Protein AF-A0A0D2LTV7-F1 (afdb_monomer_lite)

InterPro domains:
  IPR019195 ABC transporter, ATPase, putative [PTHR38149] (2-247)
  IPR046833 ATPase of the ABC class, N-terminal [PF20446] (1-60)
  IPR046834 ATPase of the ABC class, C-terminal [PF09818] (65-180)
  IPR046834 ATPase of the ABC class, C-terminal [PF09818] (265-309)

Radius of gyration: 25.1 Å; chains: 1; bounding box: 62×50×74 Å

Secondary structure (DSSP, 8-state):
-PPP-SEE---TTEEE-TTS-EEE-------EETTEE-HHHHHIIIIIIHHHHHHHHH-GGGS-HHHHHHHHHHHHHHHHHHHHTTTTTEEEEEESSPP--TTPPPP---GGGEEEEEETTTEEEEEEEEESS-------TTSSHHHHHHHHHGGGSEE-TTSS-TT-EE---------SSS----------EEE---TT--EEEE--TTTB-PPGGG--STTEEESS--HHHHHHHHHHHHH-----S------TTSHHHHHHHTTS----S-EEE-GGGS-HHHH---HHHHHH-S---B--GGGT--

Sequence (310 aa):
MDAPSQHVLERSAVLLLPDGTLEARFTVGLPAQGRSIMGQWAAQILVQNLPGWVEQGLLYARQDQAAIWHHIQVVEDTEALRAALPAAGLVAGASDAPMPAASAVPFSAPDPLAVTLAAPHRGAVRGLGVRAGVTLIVGGGFHGKSTLLDAIQVGCYNKVPGDGRELVVSLEDCVKASGGCGRLQAVAAVGPALIRAEDGRRVEGVDIRPFIGDLPGGRDTAAFRSDDASGSTSQAANIQAGIGRRAGGAWGGGGAFGAALRERWEALEAGSRLLLLDEDTCATNLMVRDARMAALVAREPITPLTQRIG

Structure (mmCIF, N/CA/C/O backbone):
data_AF-A0A0D2LTV7-F1
#
_entry.id   AF-A0A0D2LTV7-F1
#
loop_
_atom_site.group_PDB
_atom_site.id
_atom_site.type_symbol
_atom_site.label_atom_id
_atom_site.label_alt_id
_atom_site.label_comp_id
_atom_site.label_asym_id
_atom_site.label_entity_id
_atom_site.label_seq_id
_atom_site.pdbx_PDB_ins_code
_atom_site.Cartn_x
_atom_site.Cartn_y
_atom_site.Cartn_z
_atom_site.occupancy
_atom_site.B_iso_or_equiv
_atom_site.auth_seq_id
_atom_site.auth_comp_id
_atom_site.auth_asym_id
_atom_site.auth_atom_id
_atom_site.pdbx_PDB_model_num
ATOM 1 N N . MET A 1 1 ? -2.603 6.527 23.640 1.00 79.94 1 MET A N 1
ATOM 2 C CA . MET A 1 1 ? -2.839 5.385 22.736 1.00 79.94 1 MET A CA 1
ATOM 3 C C . MET A 1 1 ? -2.197 5.726 21.409 1.00 79.94 1 MET A C 1
ATOM 5 O O . MET A 1 1 ? -2.147 6.908 21.091 1.00 79.94 1 MET A O 1
ATOM 9 N N . ASP A 1 2 ? -1.660 4.749 20.692 1.00 83.44 2 ASP A N 1
ATOM 10 C CA . ASP A 1 2 ? -1.137 4.992 19.348 1.00 83.44 2 ASP A CA 1
ATOM 11 C C . ASP A 1 2 ? -2.292 5.378 18.409 1.00 83.44 2 ASP A C 1
ATOM 13 O O . ASP A 1 2 ? -3.297 4.668 18.350 1.00 83.44 2 ASP A O 1
ATOM 17 N N . ALA A 1 3 ? -2.192 6.539 17.760 1.00 85.06 3 ALA A N 1
ATOM 18 C CA . ALA A 1 3 ? -3.267 7.069 16.931 1.00 85.06 3 ALA A CA 1
ATOM 19 C C . ALA A 1 3 ? -3.246 6.384 15.555 1.00 85.06 3 ALA A C 1
ATOM 21 O O . ALA A 1 3 ? -2.184 6.317 14.928 1.00 85.06 3 ALA A O 1
ATOM 22 N N . PRO A 1 4 ? -4.387 5.871 15.059 1.00 90.00 4 PRO A N 1
ATOM 23 C CA . PRO A 1 4 ? -4.428 5.263 13.740 1.00 90.00 4 PRO A CA 1
ATOM 24 C C . PRO A 1 4 ? -4.198 6.314 12.646 1.00 90.00 4 PRO A C 1
ATOM 26 O O . PRO A 1 4 ? -4.504 7.495 12.804 1.00 90.00 4 PRO A O 1
ATOM 29 N N . SER A 1 5 ? -3.661 5.853 11.518 1.00 91.00 5 SER A N 1
ATOM 30 C CA . SER A 1 5 ? -3.600 6.634 10.279 1.00 91.00 5 SER A CA 1
ATOM 31 C C . SER A 1 5 ? -4.859 6.397 9.435 1.00 91.00 5 SER A C 1
ATOM 33 O O . SER A 1 5 ? -5.764 5.681 9.855 1.00 91.00 5 SER A O 1
ATOM 35 N N . GLN A 1 6 ? -4.875 6.906 8.201 1.00 90.88 6 GLN A N 1
ATOM 36 C CA . GLN A 1 6 ? -5.906 6.564 7.213 1.00 90.88 6 GLN A CA 1
ATOM 37 C C . GLN A 1 6 ? -5.918 5.077 6.832 1.00 90.88 6 GLN A C 1
ATOM 39 O O . GLN A 1 6 ? -6.903 4.597 6.280 1.00 90.88 6 GLN A O 1
ATOM 44 N N . HIS A 1 7 ? -4.832 4.351 7.109 1.00 91.50 7 HIS A N 1
ATOM 45 C CA . HIS A 1 7 ? -4.720 2.922 6.846 1.00 91.50 7 HIS A CA 1
ATOM 46 C C . HIS A 1 7 ? -5.281 2.090 7.996 1.00 91.50 7 HIS A C 1
ATOM 48 O O . HIS A 1 7 ? -4.910 2.298 9.157 1.00 91.50 7 HIS A O 1
ATOM 54 N N . VAL A 1 8 ? -6.100 1.096 7.654 1.00 92.50 8 VAL A N 1
ATOM 55 C CA . VAL A 1 8 ? -6.581 0.083 8.598 1.00 92.50 8 VAL A CA 1
ATOM 56 C C . VAL A 1 8 ? -5.546 -1.035 8.641 1.00 92.50 8 VAL A C 1
ATOM 58 O O . VAL A 1 8 ? -5.393 -1.788 7.683 1.00 92.50 8 VAL A O 1
ATOM 61 N N . LEU A 1 9 ? -4.793 -1.088 9.739 1.00 90.56 9 LEU A N 1
ATOM 62 C CA . LEU A 1 9 ? -3.691 -2.024 9.949 1.00 90.56 9 LEU A CA 1
ATOM 63 C C . LEU A 1 9 ? -3.968 -2.874 11.183 1.00 90.56 9 LEU A C 1
ATOM 65 O O . LEU A 1 9 ? -4.523 -2.376 12.166 1.00 90.56 9 LEU A O 1
ATOM 69 N N . GLU A 1 10 ? -3.500 -4.118 11.169 1.00 89.00 10 GLU A N 1
ATOM 70 C CA . GLU A 1 10 ? -3.405 -4.905 12.392 1.00 89.00 10 GLU A CA 1
ATOM 71 C C . GLU A 1 10 ? -2.406 -4.223 13.341 1.00 89.00 10 GLU A C 1
ATOM 73 O O . GLU A 1 10 ? -1.257 -3.950 12.984 1.00 89.00 10 GLU A O 1
ATOM 78 N N . ARG A 1 11 ? -2.861 -3.876 14.548 1.00 87.81 11 ARG A N 1
ATOM 79 C CA . ARG A 1 11 ? -2.059 -3.164 15.551 1.00 87.81 11 ARG A CA 1
ATOM 80 C C . ARG A 1 11 ? -2.208 -3.831 16.903 1.00 87.81 11 ARG A C 1
ATOM 82 O O . ARG A 1 11 ? -3.267 -4.325 17.260 1.00 87.81 11 ARG A O 1
ATOM 89 N N . SER A 1 12 ? -1.172 -3.713 17.724 1.00 91.25 12 SER A N 1
ATOM 90 C CA . SER A 1 12 ? -1.211 -4.145 19.123 1.00 91.25 12 SER A CA 1
ATOM 91 C C . SER A 1 12 ? -1.988 -3.193 20.045 1.00 91.25 12 SER A C 1
ATOM 93 O O . SER A 1 12 ? -2.116 -3.481 21.231 1.00 91.25 12 SER A O 1
ATOM 95 N N . ALA A 1 13 ? -2.478 -2.059 19.531 1.00 91.19 13 ALA A N 1
ATOM 96 C CA . ALA A 1 13 ? -3.179 -1.041 20.312 1.00 91.19 13 ALA A CA 1
ATOM 97 C C . ALA A 1 13 ? -4.589 -1.476 20.743 1.00 91.19 13 ALA A C 1
ATOM 99 O O . ALA A 1 13 ? -5.017 -1.108 21.834 1.00 91.19 13 ALA A O 1
ATOM 100 N N . VAL A 1 14 ? -5.297 -2.245 19.910 1.00 92.06 14 VAL A N 1
ATOM 101 C CA . VAL A 1 14 ? -6.611 -2.826 20.223 1.00 92.06 14 VAL A CA 1
ATOM 102 C C . VAL A 1 14 ? -6.640 -4.249 19.699 1.00 92.06 14 VAL A C 1
ATOM 104 O O . VAL A 1 14 ? -6.408 -4.463 18.513 1.00 92.06 14 VAL A O 1
ATOM 107 N N . LEU A 1 15 ? -6.932 -5.206 20.572 1.00 92.69 15 LEU A N 1
ATOM 108 C CA . LEU A 1 15 ? -7.004 -6.621 20.234 1.00 92.69 15 LEU A CA 1
ATOM 109 C C . LEU A 1 15 ? -8.374 -7.172 20.612 1.00 92.69 15 LEU A C 1
ATOM 111 O O . LEU A 1 15 ? -8.857 -6.931 21.716 1.00 92.69 15 LEU A O 1
ATOM 115 N N . LEU A 1 16 ? -8.971 -7.942 19.706 1.00 91.62 16 LEU A N 1
ATOM 116 C CA . LEU A 1 16 ? -10.095 -8.815 20.021 1.00 91.62 16 LEU A CA 1
ATOM 117 C C . LEU A 1 16 ? -9.531 -10.191 20.389 1.00 91.62 16 LEU A C 1
ATOM 119 O O . LEU A 1 16 ? -8.896 -10.848 19.562 1.00 91.62 16 LEU A O 1
ATOM 123 N N . LEU A 1 17 ? -9.712 -10.603 21.640 1.00 92.81 17 LEU A N 1
ATOM 124 C CA . LEU A 1 17 ? -9.199 -11.868 22.155 1.00 92.81 17 LEU A CA 1
ATOM 125 C C . LEU A 1 17 ? -10.141 -13.038 21.804 1.00 92.81 17 LEU A C 1
ATOM 127 O O . LEU A 1 17 ? -11.326 -12.822 21.541 1.00 92.81 17 LEU A O 1
ATOM 131 N N . PRO A 1 18 ? -9.652 -14.298 21.808 1.00 93.38 18 PRO A N 1
ATOM 132 C CA . PRO A 1 18 ? -10.457 -15.466 21.423 1.00 93.38 18 PRO A CA 1
ATOM 133 C C . PRO A 1 18 ? -11.703 -15.716 22.282 1.00 93.38 18 PRO A C 1
ATOM 135 O O . PRO A 1 18 ? -12.627 -16.389 21.837 1.00 93.38 18 PRO A O 1
ATOM 138 N N . ASP A 1 19 ? -11.727 -15.201 23.511 1.00 94.31 19 ASP A N 1
ATOM 139 C CA . ASP A 1 19 ? -12.872 -15.270 24.423 1.00 94.31 19 ASP A CA 1
ATOM 140 C C . ASP A 1 19 ? -13.921 -14.170 24.166 1.00 94.31 19 ASP A C 1
ATOM 142 O O . ASP A 1 19 ? -14.923 -14.089 24.875 1.00 94.31 19 ASP A O 1
ATOM 146 N N . GLY A 1 20 ? -13.701 -13.334 23.146 1.00 88.06 20 GLY A N 1
ATOM 147 C CA . GLY A 1 20 ? -14.573 -12.228 22.767 1.00 88.06 20 GLY A CA 1
ATOM 148 C C . GLY A 1 20 ? -14.317 -10.937 23.545 1.00 88.06 20 GLY A C 1
ATOM 149 O O . GLY A 1 20 ? -15.046 -9.964 23.352 1.00 88.06 20 GLY A O 1
ATOM 150 N N . THR A 1 21 ? -13.305 -10.896 24.416 1.00 91.69 21 THR A N 1
ATOM 151 C CA . THR A 1 21 ? -12.941 -9.672 25.139 1.00 91.69 21 THR A CA 1
ATOM 152 C C . THR A 1 21 ? -12.115 -8.722 24.272 1.00 91.69 21 THR A C 1
ATOM 154 O O . THR A 1 21 ? -11.394 -9.136 23.364 1.00 91.69 21 THR A O 1
ATOM 157 N N . LEU A 1 22 ? -12.229 -7.421 24.549 1.00 92.50 22 LEU A N 1
ATOM 158 C CA . LEU A 1 22 ? -11.460 -6.379 23.876 1.00 92.50 22 LEU A CA 1
ATOM 159 C C . LEU A 1 22 ? -10.350 -5.874 24.806 1.00 92.50 22 LEU A C 1
ATOM 161 O O . LEU A 1 22 ? -10.628 -5.386 25.901 1.00 92.50 22 LEU A O 1
ATOM 165 N N . GLU A 1 23 ? -9.100 -5.944 24.360 1.00 93.75 23 GLU A N 1
ATOM 166 C CA . GLU A 1 23 ? -7.941 -5.402 25.069 1.00 93.75 23 GLU A CA 1
ATOM 167 C C . GLU A 1 23 ? -7.466 -4.122 24.375 1.00 93.75 23 GLU A C 1
ATOM 169 O O . GLU A 1 23 ? -7.008 -4.161 23.234 1.00 93.75 23 GLU A O 1
ATOM 174 N N . ALA A 1 24 ? -7.540 -2.984 25.068 1.00 93.56 24 ALA A N 1
ATOM 175 C CA . ALA A 1 24 ? -6.986 -1.719 24.595 1.00 93.56 24 ALA A CA 1
ATOM 176 C C . ALA A 1 24 ? -5.698 -1.379 25.353 1.00 93.56 24 ALA A C 1
ATOM 178 O O . ALA A 1 24 ? -5.678 -1.324 26.584 1.00 93.56 24 ALA A O 1
ATOM 179 N N . ARG A 1 25 ? -4.622 -1.103 24.613 1.00 94.06 25 ARG A N 1
ATOM 180 C CA . ARG A 1 25 ? -3.303 -0.762 25.154 1.00 94.06 25 ARG A CA 1
ATOM 181 C C . ARG A 1 25 ? -3.014 0.718 24.968 1.00 94.06 25 ARG A C 1
ATOM 183 O O . ARG A 1 25 ? -3.000 1.244 23.854 1.00 94.06 25 ARG A O 1
ATOM 190 N N . PHE A 1 26 ? -2.737 1.408 26.066 1.00 92.38 26 PHE A N 1
ATOM 191 C CA . PHE A 1 26 ? -2.411 2.828 26.057 1.00 92.38 26 PHE A CA 1
ATOM 192 C C . PHE A 1 26 ? -1.519 3.205 27.239 1.00 92.38 26 PHE A C 1
ATOM 194 O O . PHE A 1 26 ? -1.451 2.509 28.247 1.00 92.38 26 PHE A O 1
ATOM 201 N N . THR A 1 27 ? -0.845 4.345 27.106 1.00 93.56 27 THR A N 1
ATOM 202 C CA . THR A 1 27 ? -0.005 4.926 28.154 1.00 93.56 27 THR A CA 1
ATOM 203 C C . THR A 1 27 ? -0.768 6.027 28.876 1.00 93.56 27 THR A C 1
ATOM 205 O O . THR A 1 27 ? -1.405 6.861 28.231 1.00 93.56 27 THR A O 1
ATOM 208 N N . VAL A 1 28 ? -0.649 6.060 30.202 1.00 92.25 28 VAL A N 1
ATOM 209 C CA . VAL A 1 28 ? -1.139 7.153 31.046 1.00 92.25 28 VAL A CA 1
ATOM 210 C C . VAL A 1 28 ? 0.060 7.860 31.669 1.00 92.25 28 VAL A C 1
ATOM 212 O O . VAL A 1 28 ? 0.854 7.239 32.372 1.00 92.25 28 VAL A O 1
ATOM 215 N N . GLY A 1 29 ? 0.193 9.162 31.419 1.00 93.00 29 GLY A N 1
ATOM 216 C CA . GLY A 1 29 ? 1.167 9.999 32.118 1.00 93.00 29 GLY A CA 1
ATOM 217 C C . GLY A 1 29 ? 0.660 10.328 33.519 1.00 93.00 29 GLY A C 1
ATOM 218 O O . GLY A 1 29 ? -0.298 11.086 33.659 1.00 93.00 29 GLY A O 1
ATOM 219 N N . LEU A 1 30 ? 1.272 9.751 34.555 1.00 95.12 30 LEU A N 1
ATOM 220 C CA . LEU A 1 30 ? 0.868 10.014 35.937 1.00 95.12 30 LEU A CA 1
ATOM 221 C C . LEU A 1 30 ? 1.376 11.390 36.407 1.00 95.12 30 LEU A C 1
ATOM 223 O O . LEU A 1 30 ? 2.543 11.717 36.177 1.00 95.12 30 LEU A O 1
ATOM 227 N N . PRO A 1 31 ? 0.529 12.200 37.067 1.00 95.75 31 PRO A N 1
ATOM 228 C CA . PRO A 1 31 ? 0.866 13.573 37.415 1.00 95.75 31 PRO A CA 1
ATOM 229 C C . PRO A 1 31 ? 1.849 13.646 38.591 1.00 95.75 31 PRO A C 1
ATOM 231 O O . PRO A 1 31 ? 1.726 12.923 39.586 1.00 95.75 31 PRO A O 1
ATOM 234 N N . ALA A 1 32 ? 2.801 14.574 38.494 1.00 96.62 32 ALA A N 1
ATOM 235 C CA . ALA A 1 32 ? 3.793 14.847 39.526 1.00 96.62 32 ALA A CA 1
ATOM 236 C C . ALA A 1 32 ? 4.113 16.346 39.613 1.00 96.62 32 ALA A C 1
ATOM 238 O O . ALA A 1 32 ? 4.119 17.056 38.608 1.00 96.62 32 ALA A O 1
ATOM 239 N N . GLN A 1 33 ? 4.446 16.806 40.818 1.00 95.12 33 GLN A N 1
ATOM 240 C CA . GLN A 1 33 ? 5.009 18.128 41.069 1.00 95.12 33 GLN A CA 1
ATOM 241 C C . GLN A 1 33 ? 6.490 17.958 41.427 1.00 95.12 33 GLN A C 1
ATOM 243 O O . GLN A 1 33 ? 6.847 17.605 42.554 1.00 95.12 33 GLN A O 1
ATOM 248 N N . GLY A 1 34 ? 7.369 18.144 40.440 1.00 94.19 34 GLY A N 1
ATOM 249 C CA . GLY A 1 34 ? 8.782 17.784 40.567 1.00 94.19 34 GLY A CA 1
ATOM 250 C C . GLY A 1 34 ? 8.946 16.270 40.729 1.00 94.19 34 GLY A C 1
ATOM 251 O O . GLY A 1 34 ? 8.655 15.514 39.808 1.00 94.19 34 GLY A O 1
ATOM 252 N N . ARG A 1 35 ? 9.408 15.827 41.904 1.00 94.31 35 ARG A N 1
ATOM 253 C CA . ARG A 1 35 ? 9.552 14.398 42.254 1.00 94.31 35 ARG A CA 1
ATOM 254 C C . ARG A 1 35 ? 8.436 13.877 43.170 1.00 94.31 35 ARG A C 1
ATOM 256 O O . ARG A 1 35 ? 8.477 12.718 43.569 1.00 94.31 35 ARG A O 1
ATOM 263 N N . SER A 1 36 ? 7.458 14.718 43.506 1.00 96.25 36 SER A N 1
ATOM 264 C CA . SER A 1 36 ? 6.348 14.362 44.395 1.00 96.25 36 SER A CA 1
ATOM 265 C C . SER A 1 36 ? 5.122 13.926 43.594 1.00 96.25 36 SER A C 1
ATOM 267 O O . SER A 1 36 ? 4.701 14.619 42.668 1.00 96.25 36 SER A O 1
ATOM 269 N N . ILE A 1 37 ? 4.529 12.790 43.966 1.00 96.19 37 ILE A N 1
ATOM 270 C CA . ILE A 1 37 ? 3.341 12.225 43.307 1.00 96.19 37 ILE A CA 1
ATOM 271 C C . ILE A 1 37 ? 2.103 13.076 43.626 1.00 96.19 37 ILE A C 1
ATOM 273 O O . ILE A 1 37 ? 1.810 13.337 44.793 1.00 96.19 37 ILE A O 1
ATOM 277 N N . MET A 1 38 ? 1.320 13.444 42.607 1.00 97.88 38 MET A N 1
ATOM 278 C CA . MET A 1 38 ? 0.039 14.143 42.784 1.00 97.88 38 MET A CA 1
ATOM 279 C C . MET A 1 38 ? -1.118 13.138 42.892 1.00 97.88 38 MET A C 1
ATOM 281 O O . MET A 1 38 ? -1.900 12.958 41.958 1.00 97.88 38 MET A O 1
ATOM 285 N N . GLY A 1 39 ? -1.229 12.463 44.041 1.00 96.75 39 GLY A N 1
ATOM 286 C CA . GLY A 1 39 ? -2.134 11.317 44.225 1.00 96.75 39 GLY A CA 1
ATOM 287 C C . GLY A 1 39 ? -3.613 11.594 43.921 1.00 96.75 39 GLY A C 1
ATOM 288 O O . GLY A 1 39 ? -4.269 10.770 43.289 1.00 96.75 39 GLY A O 1
ATOM 289 N N . GLN A 1 40 ? -4.134 12.766 44.298 1.00 96.38 40 GLN A N 1
ATOM 290 C CA . GLN A 1 40 ? -5.534 13.135 44.031 1.00 96.38 40 GLN A CA 1
ATOM 291 C C . GLN A 1 40 ? -5.823 13.270 42.529 1.00 96.38 40 GLN A C 1
ATOM 293 O O . GLN A 1 40 ? -6.837 12.771 42.047 1.00 96.38 40 GLN A O 1
ATOM 298 N N . TRP A 1 41 ? -4.908 13.880 41.770 1.00 96.31 41 TRP A N 1
ATOM 299 C CA . TRP A 1 41 ? -5.037 13.984 40.314 1.00 96.31 41 TRP A CA 1
ATOM 300 C C . TRP A 1 41 ? -4.852 12.630 39.629 1.00 96.31 41 TRP A C 1
ATOM 302 O O . TRP A 1 41 ? -5.581 12.313 38.693 1.00 96.31 41 TRP A O 1
ATOM 312 N N . ALA A 1 42 ? -3.924 11.798 40.113 1.00 96.81 42 ALA A N 1
ATOM 313 C CA . ALA A 1 42 ? -3.758 10.441 39.600 1.00 96.81 42 ALA A CA 1
ATOM 314 C C . ALA A 1 42 ? -5.045 9.613 39.782 1.00 96.81 42 ALA A C 1
ATOM 316 O O . ALA A 1 42 ? -5.476 8.939 38.848 1.00 96.81 42 ALA A O 1
ATOM 317 N N . ALA A 1 43 ? -5.699 9.718 40.944 1.00 96.56 43 ALA A N 1
ATOM 318 C CA . ALA A 1 43 ? -6.984 9.070 41.203 1.00 96.56 43 ALA A CA 1
ATOM 319 C C . ALA A 1 43 ? -8.097 9.600 40.285 1.00 96.56 43 ALA A C 1
ATOM 321 O O . ALA A 1 43 ? -8.885 8.814 39.764 1.00 96.56 43 ALA A O 1
ATOM 322 N N . GLN A 1 44 ? -8.138 10.909 40.024 1.00 96.31 44 GLN A N 1
ATOM 323 C CA . GLN A 1 44 ? -9.091 11.492 39.078 1.00 96.31 44 GLN A CA 1
ATOM 324 C C . GLN A 1 44 ? -8.903 10.931 37.659 1.00 96.31 44 GLN A C 1
ATOM 326 O O . GLN A 1 44 ? -9.874 10.546 37.013 1.00 96.31 44 GLN A O 1
ATOM 331 N N . ILE A 1 45 ? -7.659 10.804 37.190 1.00 95.81 45 ILE A N 1
ATOM 332 C CA . ILE A 1 45 ? -7.364 10.225 35.873 1.00 95.81 45 ILE A CA 1
ATOM 333 C C . ILE A 1 45 ? -7.777 8.749 35.819 1.00 95.81 45 ILE A C 1
ATOM 335 O O . ILE A 1 45 ? -8.524 8.360 34.925 1.00 95.81 45 ILE A O 1
ATOM 339 N N . LEU A 1 46 ? -7.300 7.931 36.762 1.00 95.69 46 LEU A N 1
ATOM 340 C CA . LEU A 1 46 ? -7.416 6.471 36.685 1.00 95.69 46 LEU A CA 1
ATOM 341 C C . LEU A 1 46 ? -8.788 5.933 37.099 1.00 95.69 46 LEU A C 1
ATOM 343 O O . LEU A 1 46 ? -9.216 4.9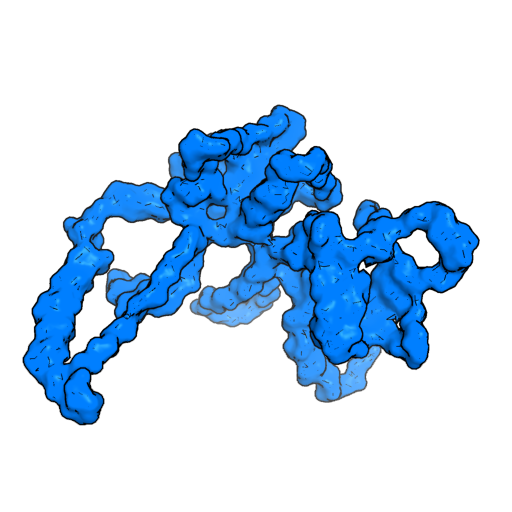13 36.569 1.00 95.69 46 LEU A O 1
ATOM 347 N N . VAL A 1 47 ? -9.453 6.580 38.056 1.00 96.19 47 VAL A N 1
ATOM 348 C CA . VAL A 1 47 ? -10.670 6.048 38.693 1.00 96.19 47 VAL A CA 1
ATOM 349 C C . VAL A 1 47 ? -11.921 6.802 38.255 1.00 96.19 47 VAL A C 1
ATOM 351 O O . VAL A 1 47 ? -12.991 6.208 38.212 1.00 96.19 47 VAL A O 1
ATOM 354 N N . GLN A 1 48 ? -11.815 8.092 37.920 1.00 93.19 48 GLN A N 1
ATOM 355 C CA . GLN A 1 48 ? -12.984 8.890 37.525 1.00 93.19 48 GLN A CA 1
ATOM 356 C C . GLN A 1 48 ? -13.089 9.021 36.003 1.00 93.19 48 GLN A C 1
ATOM 358 O O . GLN A 1 48 ? -14.123 8.697 35.428 1.00 93.19 48 GLN A O 1
ATOM 363 N N . ASN A 1 49 ? -12.014 9.452 35.340 1.00 95.19 49 ASN A N 1
ATOM 364 C CA . ASN A 1 49 ? -12.055 9.758 33.909 1.00 95.19 49 ASN A CA 1
ATOM 365 C C . ASN A 1 49 ? -11.903 8.507 33.039 1.00 95.19 49 ASN A C 1
ATOM 367 O O . ASN A 1 49 ? -12.694 8.289 32.122 1.00 95.19 49 ASN A O 1
ATOM 371 N N . LEU A 1 50 ? -10.890 7.681 33.324 1.00 94.50 50 LEU A N 1
ATOM 372 C CA . LEU A 1 50 ? -10.539 6.542 32.481 1.00 94.50 50 LEU A CA 1
ATOM 373 C C . LEU A 1 50 ? -11.680 5.521 32.324 1.00 94.50 50 LEU A C 1
ATOM 375 O O . LEU A 1 50 ? -11.942 5.143 31.181 1.00 94.50 50 LEU A O 1
ATOM 379 N N . PRO A 1 51 ? -12.404 5.105 33.384 1.00 94.25 51 PRO A N 1
ATOM 380 C CA . PRO A 1 51 ? -13.538 4.198 33.218 1.00 94.25 51 PRO A CA 1
ATOM 381 C C . PRO A 1 51 ? -14.622 4.790 32.314 1.00 94.25 51 PRO A C 1
ATOM 383 O O . PRO A 1 51 ? -15.126 4.096 31.438 1.00 94.25 51 PRO A O 1
ATOM 386 N N . GLY A 1 52 ? -14.906 6.092 32.443 1.00 94.06 52 GLY A N 1
ATOM 387 C CA . GLY A 1 52 ? -15.856 6.789 31.576 1.00 94.06 52 GLY A CA 1
ATOM 388 C C . GLY A 1 52 ? -15.442 6.773 30.102 1.00 94.06 52 GLY A C 1
ATOM 389 O O . GLY A 1 52 ? -16.274 6.515 29.236 1.00 94.06 52 GLY A O 1
ATOM 390 N N . TRP A 1 53 ? -14.157 6.984 29.798 1.00 92.81 53 TRP A N 1
ATOM 391 C CA . TRP A 1 53 ? -13.645 6.888 28.423 1.00 92.81 53 TRP A CA 1
ATOM 392 C C . TRP A 1 53 ? -13.676 5.461 27.878 1.00 92.81 53 TRP A C 1
ATOM 394 O O . TRP A 1 53 ? -13.988 5.266 26.707 1.00 92.81 53 TRP A O 1
ATOM 404 N N . VAL A 1 54 ? -13.385 4.461 28.714 1.00 92.12 54 VAL A N 1
ATOM 405 C CA . VAL A 1 54 ? -13.493 3.045 28.337 1.00 92.12 54 VAL A CA 1
ATOM 406 C C . VAL A 1 54 ? -14.944 2.692 28.015 1.00 92.12 54 VAL A C 1
ATOM 408 O O . VAL A 1 54 ? -15.213 2.109 26.967 1.00 92.12 54 VAL A O 1
ATOM 411 N N . GLU A 1 55 ? -15.892 3.103 28.858 1.00 91.88 55 GLU A N 1
ATOM 412 C CA . GLU A 1 55 ? -17.316 2.873 28.618 1.00 91.88 55 GLU A CA 1
ATOM 413 C C . GLU A 1 55 ? -17.809 3.568 27.345 1.00 91.88 55 GLU A C 1
ATOM 415 O O . GLU A 1 55 ? -18.535 2.973 26.551 1.00 91.88 55 GLU A O 1
ATOM 420 N N . GLN A 1 56 ? -17.405 4.820 27.130 1.00 91.88 56 GLN A N 1
ATOM 421 C CA . GLN A 1 56 ? -17.817 5.603 25.967 1.00 91.88 56 GLN A CA 1
ATOM 422 C C . GLN A 1 56 ? -17.117 5.199 24.673 1.00 91.88 56 GLN A C 1
ATOM 424 O O . GLN A 1 56 ? -17.679 5.448 23.616 1.00 91.88 56 GLN A O 1
ATOM 429 N N . GLY A 1 57 ? -15.908 4.636 24.732 1.00 89.69 57 GLY A N 1
ATOM 430 C CA . GLY A 1 57 ? -15.087 4.345 23.553 1.00 89.69 57 GLY A CA 1
ATOM 431 C C . GLY A 1 57 ? -15.052 2.874 23.143 1.00 89.69 57 GLY A C 1
ATOM 432 O O . GLY A 1 57 ? -14.877 2.585 21.964 1.00 89.69 57 GLY A O 1
ATOM 433 N N . LEU A 1 58 ? -15.208 1.939 24.087 1.00 90.25 58 LEU A N 1
ATOM 434 C CA . LEU A 1 58 ? -15.030 0.503 23.825 1.00 90.25 58 LEU A CA 1
ATOM 435 C C . LEU A 1 58 ? -16.320 -0.312 23.950 1.00 90.25 58 LEU A C 1
ATOM 437 O O . LEU A 1 58 ? -16.395 -1.414 23.408 1.00 90.25 58 LEU A O 1
ATOM 441 N N . LEU A 1 59 ? -17.355 0.196 24.631 1.00 90.94 59 LEU A N 1
ATOM 442 C CA . LEU A 1 59 ? -18.628 -0.522 24.697 1.00 90.94 59 LEU A CA 1
ATOM 443 C C . LEU A 1 59 ? -19.417 -0.321 23.409 1.00 90.94 59 LEU A C 1
ATOM 445 O O . LEU A 1 59 ? -19.867 0.786 23.113 1.00 90.94 59 LEU A O 1
ATOM 449 N N . TYR A 1 60 ? -19.663 -1.420 22.696 1.00 90.12 60 TYR A N 1
ATOM 450 C CA . TYR A 1 60 ? -20.418 -1.439 21.441 1.00 90.12 60 TYR A CA 1
ATOM 451 C C . TYR A 1 60 ? -21.781 -0.736 21.543 1.00 90.12 60 TYR A C 1
ATOM 453 O O . TYR A 1 60 ? -22.147 0.048 20.674 1.00 90.12 60 TYR A O 1
ATOM 461 N N . ALA A 1 61 ? -22.500 -0.931 22.654 1.00 92.12 61 ALA A N 1
ATOM 462 C CA . ALA A 1 61 ? -23.799 -0.298 22.894 1.00 92.12 61 ALA A CA 1
ATOM 463 C C . ALA A 1 61 ? -23.747 1.243 22.981 1.00 92.12 61 ALA A C 1
ATOM 465 O O . ALA A 1 61 ? -24.788 1.891 22.905 1.00 92.12 61 ALA A O 1
ATOM 466 N N . ARG A 1 62 ? -22.558 1.830 23.174 1.00 94.06 62 ARG A N 1
ATOM 467 C CA . ARG A 1 62 ? -22.325 3.281 23.225 1.00 94.06 62 ARG A CA 1
ATOM 468 C C . ARG A 1 62 ? -21.782 3.850 21.913 1.00 94.06 62 ARG A C 1
ATOM 470 O O . ARG A 1 62 ? -21.629 5.063 21.822 1.00 94.06 62 ARG A O 1
ATOM 477 N N . GLN A 1 63 ? -21.502 3.000 20.927 1.00 95.12 63 GLN A N 1
ATOM 478 C CA . GLN A 1 63 ? -20.983 3.417 19.630 1.00 95.12 63 GLN A CA 1
ATOM 479 C C . GLN A 1 63 ? -22.095 3.623 18.604 1.00 95.12 63 GLN A C 1
ATOM 481 O O . GLN A 1 63 ? -23.197 3.083 18.726 1.00 95.12 63 GLN A O 1
ATOM 486 N N . ASP A 1 64 ? -21.762 4.347 17.537 1.00 96.12 64 ASP A N 1
ATOM 487 C CA . ASP A 1 64 ? -22.539 4.324 16.304 1.00 96.12 64 ASP A CA 1
ATOM 488 C C . ASP A 1 64 ? -22.350 2.966 15.608 1.00 96.12 64 ASP A C 1
ATOM 490 O O . ASP A 1 64 ? -21.359 2.702 14.921 1.00 96.12 64 ASP A O 1
ATOM 494 N N . GLN A 1 65 ? -23.319 2.079 15.823 1.00 96.19 65 GLN A N 1
ATOM 495 C CA . GLN A 1 65 ? -23.301 0.716 15.297 1.00 96.19 65 GLN A CA 1
ATOM 496 C C . GLN A 1 65 ? -23.339 0.687 13.766 1.00 96.19 65 GLN A C 1
ATOM 498 O O . GLN A 1 65 ? -22.719 -0.188 13.161 1.00 96.19 65 GLN A O 1
ATOM 503 N N . ALA A 1 66 ? -24.027 1.646 13.138 1.00 96.81 66 ALA A N 1
ATOM 504 C CA . ALA A 1 66 ? -24.103 1.736 11.687 1.00 96.81 66 ALA A CA 1
ATOM 505 C C . ALA A 1 66 ? -22.749 2.155 11.101 1.00 96.81 66 ALA A C 1
ATOM 507 O O . ALA A 1 66 ? -22.300 1.563 10.120 1.00 96.81 66 ALA A O 1
ATOM 508 N N . ALA A 1 67 ? -22.062 3.109 11.736 1.00 96.50 67 ALA A N 1
ATOM 509 C CA . ALA A 1 67 ? -20.719 3.513 11.331 1.00 96.50 67 ALA A CA 1
ATOM 510 C C . ALA A 1 67 ? -19.692 2.378 11.487 1.00 96.50 67 ALA A C 1
ATOM 512 O O . ALA A 1 67 ? -18.875 2.173 10.588 1.00 96.50 67 ALA A O 1
ATOM 513 N N . ILE A 1 68 ? -19.754 1.607 12.582 1.00 95.62 68 ILE A N 1
ATOM 514 C CA . ILE A 1 68 ? -18.899 0.421 12.779 1.00 95.62 68 ILE A CA 1
ATOM 515 C C . ILE A 1 68 ? -19.138 -0.603 11.672 1.00 95.62 68 ILE A C 1
ATOM 517 O O . ILE A 1 68 ? -18.184 -1.110 11.082 1.00 95.62 68 ILE A O 1
ATOM 521 N N . TRP A 1 69 ? -20.404 -0.902 11.378 1.00 97.25 69 TRP A N 1
ATOM 522 C CA . TRP A 1 69 ? -20.734 -1.903 10.372 1.00 97.25 69 TRP A CA 1
ATOM 523 C C . TRP A 1 69 ? -20.306 -1.462 8.974 1.00 97.25 69 TRP A C 1
ATOM 525 O O . TRP A 1 69 ? -19.655 -2.224 8.267 1.00 97.25 69 TRP A O 1
ATOM 535 N N . HIS A 1 70 ? -20.551 -0.200 8.619 1.00 97.12 70 HIS A N 1
ATOM 536 C CA . HIS A 1 70 ? -20.066 0.377 7.368 1.00 97.12 70 HIS A CA 1
ATOM 537 C C . HIS A 1 70 ? -18.534 0.317 7.256 1.00 97.12 70 HIS A C 1
ATOM 539 O O . HIS A 1 70 ? -18.007 0.008 6.191 1.00 97.12 70 HIS A O 1
ATOM 545 N N . HIS A 1 71 ? -17.808 0.562 8.352 1.00 97.25 71 HIS A N 1
ATOM 546 C CA . HIS A 1 71 ? -16.351 0.437 8.372 1.00 97.25 71 HIS A CA 1
ATOM 547 C C . HIS A 1 71 ? -15.885 -0.990 8.064 1.00 97.25 71 HIS A C 1
ATOM 549 O O . HIS A 1 71 ? -15.004 -1.168 7.225 1.00 97.25 71 HIS A O 1
ATOM 555 N N . ILE A 1 72 ? -16.494 -1.998 8.698 1.00 96.75 72 ILE A N 1
ATOM 556 C CA . ILE A 1 72 ? -16.187 -3.414 8.439 1.00 96.75 72 ILE A CA 1
ATOM 557 C C . ILE A 1 72 ? -16.477 -3.764 6.977 1.00 96.75 72 ILE A C 1
ATOM 559 O O . ILE A 1 72 ? -15.617 -4.323 6.305 1.00 96.75 72 ILE A O 1
ATOM 563 N N . GLN A 1 73 ? -17.645 -3.376 6.464 1.00 97.62 73 GLN A N 1
ATOM 564 C CA . GLN A 1 73 ? -18.052 -3.670 5.089 1.00 97.62 73 GLN A CA 1
ATOM 565 C C . GLN A 1 73 ? -17.095 -3.079 4.052 1.00 97.62 73 GLN A C 1
ATOM 567 O O . GLN A 1 73 ? -16.744 -3.762 3.095 1.00 97.62 73 GLN A O 1
ATOM 572 N N . VAL A 1 74 ? -16.639 -1.836 4.248 1.00 96.44 74 VAL A N 1
ATOM 573 C CA . VAL A 1 74 ? -15.650 -1.209 3.358 1.00 96.44 74 VAL A CA 1
ATOM 574 C C . VAL A 1 74 ? -14.342 -1.992 3.367 1.00 96.44 74 VAL A C 1
ATOM 576 O O . VAL A 1 74 ? -13.813 -2.278 2.301 1.00 96.44 74 VAL A O 1
ATOM 579 N N . VAL A 1 75 ? -13.842 -2.381 4.543 1.00 96.75 75 VAL A N 1
ATOM 580 C CA . VAL A 1 75 ? -12.601 -3.162 4.655 1.00 96.75 75 VAL A CA 1
ATOM 581 C C . VAL A 1 75 ? -12.747 -4.536 3.990 1.00 96.75 75 VAL A C 1
ATOM 583 O O . VAL A 1 75 ? -11.876 -4.928 3.218 1.00 96.75 75 VAL A O 1
ATOM 586 N N . GLU A 1 76 ? -13.850 -5.246 4.232 1.00 97.25 76 GLU A N 1
ATOM 587 C CA . GLU A 1 76 ? -14.129 -6.546 3.607 1.00 97.25 76 GLU A CA 1
ATOM 588 C C . GLU A 1 76 ? -14.281 -6.442 2.081 1.00 97.25 76 GLU A C 1
ATOM 590 O O . GLU A 1 76 ? -13.795 -7.308 1.351 1.00 97.25 76 GLU A O 1
ATOM 595 N N . ASP A 1 77 ? -14.898 -5.366 1.585 1.00 96.69 77 ASP A N 1
ATOM 596 C CA . ASP A 1 77 ? -14.980 -5.073 0.155 1.00 96.69 77 ASP A CA 1
ATOM 597 C C . ASP A 1 77 ? -13.589 -4.840 -0.448 1.00 96.69 77 ASP A C 1
ATOM 599 O O . ASP A 1 77 ? -13.262 -5.437 -1.475 1.00 96.69 77 ASP A O 1
ATOM 603 N N . THR A 1 78 ? -12.749 -4.012 0.181 1.00 94.31 78 THR A N 1
ATOM 604 C CA . THR A 1 78 ? -11.382 -3.734 -0.288 1.00 94.31 78 THR A CA 1
ATOM 605 C C . THR A 1 78 ? -10.532 -5.005 -0.337 1.00 94.31 78 THR A C 1
ATOM 607 O O . THR A 1 78 ? -9.848 -5.246 -1.334 1.00 94.31 78 THR A O 1
ATOM 610 N N . GLU A 1 79 ? -10.606 -5.847 0.696 1.00 94.31 79 GLU A N 1
ATOM 611 C CA . GLU A 1 79 ? -9.930 -7.149 0.742 1.00 94.31 79 GLU A CA 1
ATOM 612 C C . GLU A 1 79 ? -10.397 -8.079 -0.385 1.00 94.31 79 GLU A C 1
ATOM 614 O O . GLU A 1 79 ? -9.579 -8.650 -1.111 1.00 94.31 79 GLU A O 1
ATOM 619 N N . ALA A 1 80 ? -11.713 -8.191 -0.598 1.00 94.75 80 ALA A N 1
ATOM 620 C CA . ALA A 1 80 ? -12.275 -9.018 -1.663 1.00 94.75 80 ALA A CA 1
ATOM 621 C C . ALA A 1 80 ? -11.845 -8.536 -3.060 1.00 94.75 80 ALA A C 1
ATOM 623 O O . ALA A 1 80 ? -11.461 -9.345 -3.910 1.00 94.75 80 ALA A O 1
ATOM 624 N N . LEU A 1 81 ? -11.851 -7.219 -3.288 1.00 95.25 81 LEU A N 1
ATOM 625 C CA . LEU A 1 81 ? -11.378 -6.610 -4.532 1.00 95.25 81 LEU A CA 1
ATOM 626 C C . LEU A 1 81 ? -9.888 -6.893 -4.764 1.00 95.25 81 LEU A C 1
ATOM 628 O O . LEU A 1 81 ? -9.505 -7.263 -5.876 1.00 95.25 81 LEU A O 1
ATOM 632 N N . ARG A 1 82 ? -9.050 -6.767 -3.725 1.00 93.88 82 ARG A N 1
ATOM 633 C CA . ARG A 1 82 ? -7.612 -7.059 -3.813 1.00 93.88 82 ARG A CA 1
ATOM 634 C C . ARG A 1 82 ? -7.359 -8.534 -4.118 1.00 93.88 82 ARG A C 1
ATOM 636 O O . ARG A 1 82 ? -6.579 -8.851 -5.018 1.00 93.88 82 ARG A O 1
ATOM 643 N N . ALA A 1 83 ? -8.056 -9.437 -3.429 1.00 92.69 83 ALA A N 1
ATOM 644 C CA . ALA A 1 83 ? -7.947 -10.880 -3.631 1.00 92.69 83 ALA A CA 1
ATOM 645 C C . ALA A 1 83 ? -8.388 -11.327 -5.038 1.00 92.69 83 ALA A C 1
ATOM 647 O O . ALA A 1 83 ? -7.888 -12.329 -5.553 1.00 92.69 83 ALA A O 1
ATOM 648 N N . ALA A 1 84 ? -9.285 -10.578 -5.689 1.00 93.19 84 ALA A N 1
ATOM 649 C CA . ALA A 1 84 ? -9.743 -10.857 -7.048 1.00 93.19 84 ALA A CA 1
ATOM 650 C C . ALA A 1 84 ? -8.724 -10.481 -8.145 1.00 93.19 84 ALA A C 1
ATOM 652 O O . ALA A 1 84 ? -8.816 -11.011 -9.258 1.00 93.19 84 ALA A O 1
ATOM 653 N N . LEU A 1 85 ? -7.738 -9.614 -7.859 1.00 93.50 85 LEU A N 1
ATOM 654 C CA . LEU A 1 85 ? -6.792 -9.102 -8.863 1.00 93.50 85 LEU A CA 1
ATOM 655 C C . LEU A 1 85 ? -6.061 -10.214 -9.644 1.00 93.50 85 LEU A C 1
ATOM 657 O O . LEU A 1 85 ? -6.110 -10.181 -10.879 1.00 93.50 85 LEU A O 1
ATOM 661 N N . PRO A 1 86 ? -5.443 -11.237 -9.007 1.00 91.31 86 PRO A N 1
ATOM 662 C CA . PRO A 1 86 ? -4.689 -12.253 -9.740 1.00 91.31 86 PRO A CA 1
ATOM 663 C C . PRO A 1 86 ? -5.555 -13.070 -10.702 1.00 91.31 86 PRO A C 1
ATOM 665 O O . PRO A 1 86 ? -5.132 -13.341 -11.824 1.00 91.31 86 PRO A O 1
ATOM 668 N N . ALA A 1 87 ? -6.769 -13.442 -10.281 1.00 90.75 87 ALA A N 1
ATOM 669 C CA . ALA A 1 87 ? -7.695 -14.221 -11.104 1.00 90.75 87 ALA A CA 1
ATOM 670 C C . ALA A 1 87 ? -8.200 -13.423 -12.318 1.00 90.75 87 ALA A C 1
ATOM 672 O O . ALA A 1 87 ? -8.467 -14.002 -13.368 1.00 90.75 87 ALA A O 1
ATOM 673 N N . ALA A 1 88 ? -8.273 -12.095 -12.195 1.00 92.00 88 ALA A N 1
ATOM 674 C CA . ALA A 1 88 ? -8.615 -11.181 -13.281 1.00 92.00 88 ALA A CA 1
ATOM 675 C C . ALA A 1 88 ? -7.414 -10.798 -14.176 1.00 92.00 88 ALA A C 1
ATOM 677 O O . ALA A 1 88 ? -7.575 -10.024 -15.121 1.00 92.00 88 ALA A O 1
ATOM 678 N N . GLY A 1 89 ? -6.206 -11.307 -13.894 1.00 92.81 89 GLY A N 1
ATOM 679 C CA . GLY A 1 89 ? -4.983 -10.928 -14.613 1.00 92.81 89 GLY A CA 1
ATOM 680 C C . GLY A 1 89 ? -4.527 -9.487 -14.343 1.00 92.81 89 GLY A C 1
ATOM 681 O O . GLY A 1 89 ? -3.833 -8.889 -15.171 1.00 92.81 89 GLY A O 1
ATOM 682 N N . LEU A 1 90 ? -4.935 -8.920 -13.205 1.00 93.12 90 LEU A N 1
ATOM 683 C CA . LEU A 1 90 ? -4.646 -7.551 -12.784 1.00 93.12 90 LEU A CA 1
ATOM 684 C C . LEU A 1 90 ? -3.561 -7.518 -11.702 1.00 93.12 90 LEU A C 1
ATOM 686 O O . LEU A 1 90 ? -3.395 -8.463 -10.929 1.00 93.12 90 LEU A O 1
ATOM 690 N N . VAL A 1 91 ? -2.838 -6.401 -11.640 1.00 87.56 91 VAL A N 1
ATOM 691 C CA . VAL A 1 91 ? -1.851 -6.093 -10.592 1.00 87.56 91 VAL A CA 1
ATOM 692 C C . VAL A 1 91 ? -2.286 -4.926 -9.701 1.00 87.56 91 VAL A C 1
ATOM 694 O O . VAL A 1 91 ? -1.838 -4.819 -8.562 1.00 87.56 91 VAL A O 1
ATOM 697 N N . ALA A 1 92 ? -3.186 -4.073 -10.192 1.00 86.56 92 ALA A N 1
ATOM 698 C CA . ALA A 1 92 ? -3.799 -2.992 -9.431 1.00 86.56 92 ALA A CA 1
ATOM 699 C C . ALA A 1 92 ? -5.136 -2.564 -10.047 1.00 86.56 92 ALA A C 1
ATOM 701 O O . ALA A 1 92 ? -5.419 -2.863 -11.212 1.00 86.56 92 ALA A O 1
ATOM 702 N N . GLY A 1 93 ? -5.931 -1.821 -9.283 1.00 86.19 93 GLY A N 1
ATOM 703 C CA . GLY A 1 93 ? -7.098 -1.127 -9.792 1.00 86.19 93 GLY A CA 1
ATOM 704 C C . GLY A 1 93 ? -7.505 0.089 -8.967 1.00 86.19 93 GLY A C 1
ATOM 705 O O . GLY A 1 93 ? -7.188 0.190 -7.783 1.00 86.19 93 GLY A O 1
ATOM 706 N N . ALA A 1 94 ? -8.198 1.022 -9.619 1.00 82.88 94 ALA A N 1
ATOM 707 C CA . ALA A 1 94 ? -8.692 2.257 -9.014 1.00 82.88 94 ALA A CA 1
ATOM 708 C C . ALA A 1 94 ? -10.169 2.458 -9.361 1.00 82.88 94 ALA A C 1
ATOM 710 O O . ALA A 1 94 ? -10.521 2.499 -10.536 1.00 82.88 94 ALA A O 1
ATOM 711 N N . SER A 1 95 ? -11.024 2.557 -8.346 1.00 83.62 95 SER A N 1
ATOM 712 C CA . SER A 1 95 ? -12.467 2.766 -8.512 1.00 83.62 95 SER A CA 1
ATOM 713 C C . SER A 1 95 ? -12.800 4.125 -9.133 1.00 83.62 95 SER A C 1
ATOM 715 O O . SER A 1 95 ? -12.106 5.107 -8.882 1.00 83.62 95 SER A O 1
ATOM 717 N N . ASP A 1 96 ? -13.908 4.188 -9.876 1.00 76.44 96 ASP A N 1
ATOM 718 C CA . ASP A 1 96 ? -14.479 5.448 -10.385 1.00 76.44 96 ASP A CA 1
ATOM 719 C C . ASP A 1 96 ? -15.255 6.240 -9.318 1.00 76.44 96 ASP A C 1
ATOM 721 O O . ASP A 1 96 ? -15.833 7.294 -9.594 1.00 76.44 96 ASP A O 1
ATOM 725 N N . ALA A 1 97 ? -15.348 5.710 -8.096 1.00 69.88 97 ALA A N 1
ATOM 726 C CA . ALA A 1 97 ? -15.999 6.411 -7.002 1.00 69.88 97 ALA A CA 1
ATOM 727 C C . ALA A 1 97 ? -15.266 7.735 -6.695 1.00 69.88 97 ALA A C 1
ATOM 729 O O . ALA A 1 97 ? -14.037 7.804 -6.773 1.00 69.88 97 ALA A O 1
ATOM 730 N N . PRO A 1 98 ? -15.998 8.804 -6.338 1.00 58.59 98 PRO A N 1
ATOM 731 C CA . PRO A 1 98 ? -15.398 10.114 -6.138 1.00 58.59 98 PRO A CA 1
ATOM 732 C C . PRO A 1 98 ? -14.424 10.123 -4.958 1.00 58.59 98 PRO A C 1
ATOM 734 O O . PRO A 1 98 ? -14.763 9.681 -3.862 1.00 58.59 98 PRO A O 1
ATOM 737 N N . MET A 1 99 ? -13.244 10.712 -5.166 1.00 64.31 99 MET A N 1
ATOM 738 C CA . MET A 1 99 ? -12.376 11.130 -4.066 1.00 64.31 99 MET A CA 1
ATOM 739 C C . MET A 1 99 ? -13.008 12.354 -3.384 1.00 64.31 99 MET A C 1
ATOM 741 O O . MET A 1 99 ? -13.232 13.365 -4.057 1.00 64.31 99 MET A O 1
ATOM 745 N N . PRO A 1 100 ? -13.313 12.313 -2.077 1.00 61.22 100 PRO A N 1
ATOM 746 C CA . PRO A 1 100 ? -13.896 13.448 -1.390 1.00 61.22 100 PRO A CA 1
ATOM 747 C C . PRO A 1 100 ? -12.834 14.528 -1.154 1.00 61.22 100 PRO A C 1
ATOM 749 O O . PRO A 1 100 ? -11.992 14.429 -0.269 1.00 61.22 100 PRO A O 1
ATOM 752 N N . ALA A 1 101 ? -12.903 15.598 -1.941 1.00 64.19 101 ALA A N 1
ATOM 753 C CA . ALA A 1 101 ? -12.385 16.919 -1.599 1.00 64.19 101 ALA A CA 1
ATOM 754 C C . ALA A 1 101 ? -13.158 17.964 -2.409 1.00 64.19 101 ALA A C 1
ATOM 756 O O . ALA A 1 101 ? -13.496 17.722 -3.566 1.00 64.19 101 ALA A O 1
ATOM 757 N N . ALA A 1 102 ? -13.403 19.145 -1.837 1.00 65.75 102 ALA A N 1
ATOM 758 C CA . ALA A 1 102 ? -14.153 20.218 -2.503 1.00 65.75 102 ALA A CA 1
ATOM 759 C C . ALA A 1 102 ? -13.525 20.694 -3.835 1.00 65.75 102 ALA A C 1
ATOM 761 O O . ALA A 1 102 ? -14.178 21.395 -4.602 1.00 65.75 102 ALA A O 1
ATOM 762 N N . SER A 1 103 ? -12.270 20.320 -4.107 1.00 69.94 103 SER A N 1
ATOM 763 C CA . SER A 1 103 ? -11.495 20.705 -5.290 1.00 69.94 103 SER A CA 1
ATOM 764 C C . SER A 1 103 ? -10.920 19.530 -6.093 1.00 69.94 103 SER A C 1
ATOM 766 O O . SER A 1 103 ? -10.235 19.774 -7.087 1.00 69.94 103 SER A O 1
ATOM 768 N N . ALA A 1 104 ? -11.150 18.273 -5.692 1.00 80.38 104 ALA A N 1
ATOM 769 C CA . ALA A 1 104 ? -10.617 17.120 -6.420 1.00 80.38 104 ALA A CA 1
ATOM 770 C C . ALA A 1 104 ? -11.515 16.749 -7.606 1.00 80.38 104 ALA A C 1
ATOM 772 O O . ALA A 1 104 ? -12.740 16.796 -7.516 1.00 80.38 104 ALA A O 1
ATOM 773 N N . VAL A 1 105 ? -10.895 16.342 -8.714 1.00 84.44 105 VAL A N 1
ATOM 774 C CA . VAL A 1 105 ? -11.606 15.741 -9.847 1.00 84.44 105 VAL A CA 1
ATOM 775 C C . VAL A 1 105 ? -11.753 14.241 -9.563 1.00 84.44 105 VAL A C 1
ATOM 777 O O . VAL A 1 105 ? -10.727 13.579 -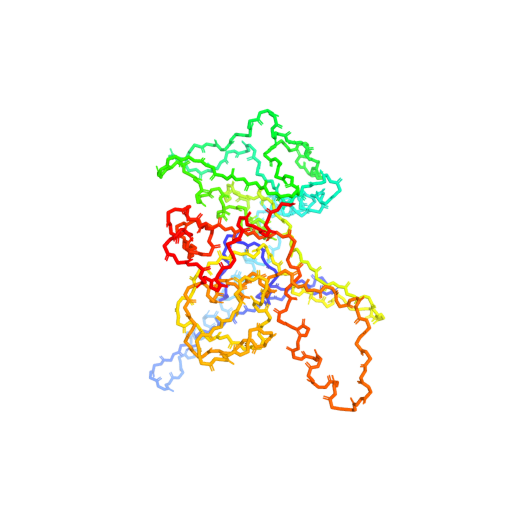9.393 1.00 84.44 105 VAL A O 1
ATOM 780 N N . PRO A 1 106 ? -12.984 13.693 -9.494 1.00 85.62 106 PRO A N 1
ATOM 781 C CA . PRO A 1 106 ? -13.203 12.256 -9.366 1.00 85.62 106 PRO A CA 1
ATOM 782 C C . PRO A 1 106 ? -12.452 11.468 -10.437 1.00 85.62 106 PRO A C 1
ATOM 784 O O . PRO A 1 106 ? -12.441 11.855 -11.609 1.00 85.62 106 PRO A O 1
ATOM 787 N N . PHE A 1 107 ? -11.839 10.357 -10.037 1.00 88.69 107 PHE A N 1
ATOM 788 C CA . PHE A 1 107 ? -11.194 9.465 -10.987 1.00 88.69 107 PHE A CA 1
ATOM 789 C C . PHE A 1 107 ? -12.252 8.792 -11.872 1.00 88.69 107 PHE A C 1
ATOM 791 O O . PHE A 1 107 ? -13.325 8.427 -11.402 1.00 88.69 107 PHE A O 1
ATOM 798 N N . SER A 1 108 ? -11.951 8.630 -13.159 1.00 90.12 108 SER A N 1
ATOM 799 C CA . SER A 1 108 ? -12.803 7.889 -14.085 1.00 90.12 108 SER A CA 1
ATOM 800 C C . SER A 1 108 ? -11.944 7.086 -15.049 1.00 90.12 108 SER A C 1
ATOM 802 O O . SER A 1 108 ? -11.101 7.631 -15.766 1.00 90.12 108 SER A O 1
ATOM 804 N N . ALA A 1 109 ? -12.154 5.775 -15.056 1.00 90.69 109 ALA A N 1
ATOM 805 C CA . ALA A 1 109 ? -11.448 4.848 -15.909 1.00 90.69 109 ALA A CA 1
ATOM 806 C C . ALA A 1 109 ? -11.940 4.950 -17.359 1.00 90.69 109 ALA A C 1
ATOM 808 O O . ALA A 1 109 ? -13.151 4.830 -17.610 1.00 90.69 109 ALA A O 1
ATOM 809 N N . PRO A 1 110 ? -11.021 5.094 -18.332 1.00 90.00 110 PRO A N 1
ATOM 810 C CA . PRO A 1 110 ? -11.387 5.067 -19.739 1.00 90.00 110 PRO A CA 1
ATOM 811 C C . PRO A 1 110 ? -11.900 3.671 -20.112 1.00 90.00 110 PRO A C 1
ATOM 813 O O . PRO A 1 110 ? -11.308 2.668 -19.710 1.00 90.00 110 PRO A O 1
ATOM 816 N N . ASP A 1 111 ? -12.968 3.600 -20.915 1.00 92.50 111 ASP A N 1
ATOM 817 C CA . ASP A 1 111 ? -13.656 2.342 -21.262 1.00 92.50 111 ASP A CA 1
ATOM 818 C C . ASP A 1 111 ? -12.732 1.182 -21.680 1.00 92.50 111 ASP A C 1
ATOM 820 O O . ASP A 1 111 ? -12.946 0.069 -21.200 1.00 92.50 111 ASP A O 1
ATOM 824 N N . PRO A 1 112 ? -11.669 1.383 -22.490 1.00 93.88 112 PRO A N 1
ATOM 825 C CA . PRO A 1 112 ? -10.788 0.284 -22.900 1.00 93.88 112 PRO A CA 1
ATOM 826 C C . PRO A 1 112 ? -9.994 -0.363 -21.753 1.00 93.88 112 PRO A C 1
ATOM 828 O O . PRO A 1 112 ? -9.507 -1.488 -21.893 1.00 93.88 112 PRO A O 1
ATOM 831 N N . LEU A 1 113 ? -9.818 0.356 -20.642 1.00 92.56 113 LEU A N 1
ATOM 832 C CA . LEU A 1 113 ? -9.070 -0.089 -19.463 1.00 92.56 113 LEU A CA 1
ATOM 833 C C . LEU A 1 113 ? -9.977 -0.327 -18.251 1.00 92.56 113 LEU A C 1
ATOM 835 O O . LEU A 1 113 ? -9.489 -0.727 -17.193 1.00 92.56 113 LEU A O 1
ATOM 839 N N . ALA A 1 114 ? -11.278 -0.076 -18.390 1.00 95.25 114 ALA A N 1
ATOM 840 C CA . ALA A 1 114 ? -12.229 -0.280 -17.321 1.00 95.25 114 ALA A CA 1
ATOM 841 C C . ALA A 1 114 ? -12.487 -1.774 -17.103 1.00 95.25 114 ALA A C 1
ATOM 843 O O . ALA A 1 114 ? -12.688 -2.549 -18.040 1.00 95.25 114 ALA A O 1
ATOM 844 N N . VAL A 1 115 ? -12.509 -2.172 -15.839 1.00 95.94 115 VAL A N 1
ATOM 845 C CA . VAL A 1 115 ? -12.869 -3.514 -15.385 1.00 95.94 115 VAL A CA 1
ATOM 846 C C . VAL A 1 115 ? -13.961 -3.401 -14.336 1.00 95.94 115 VAL A C 1
ATOM 848 O O . VAL A 1 115 ? -14.140 -2.352 -13.718 1.00 95.94 115 VAL A O 1
ATOM 851 N N . THR A 1 116 ? -14.719 -4.474 -14.138 1.00 96.75 116 THR A N 1
ATOM 852 C CA . THR A 1 116 ? -15.709 -4.560 -13.063 1.00 96.75 116 THR A CA 1
ATOM 853 C C . THR A 1 116 ? -15.399 -5.769 -12.204 1.00 96.75 116 THR A C 1
ATOM 855 O O . THR A 1 116 ? -15.328 -6.888 -12.709 1.00 96.75 116 THR A O 1
ATOM 858 N N . LEU A 1 117 ? -15.199 -5.528 -10.914 1.00 95.94 117 LEU A N 1
ATOM 859 C CA . LEU A 1 117 ? -14.967 -6.553 -9.904 1.00 95.94 117 LEU A CA 1
ATOM 860 C C . LEU A 1 117 ? -16.162 -6.597 -8.952 1.00 95.94 117 LEU A C 1
ATOM 862 O O . LEU A 1 117 ? -16.862 -5.601 -8.780 1.00 95.94 117 LEU A O 1
ATOM 866 N N . ALA A 1 118 ? -16.418 -7.755 -8.352 1.00 96.06 118 ALA A N 1
ATOM 867 C CA . ALA A 1 118 ? -17.489 -7.914 -7.377 1.00 96.06 118 ALA A CA 1
ATOM 868 C C . ALA A 1 118 ? -16.935 -7.770 -5.956 1.00 96.06 118 ALA A C 1
ATOM 870 O O . ALA A 1 118 ? -15.957 -8.425 -5.604 1.00 96.06 118 ALA A O 1
ATOM 871 N N . ALA A 1 119 ? -17.595 -6.945 -5.154 1.00 96.00 119 ALA A N 1
ATOM 872 C CA . ALA A 1 119 ? -17.381 -6.806 -3.726 1.00 96.00 119 ALA A CA 1
ATOM 873 C C . ALA A 1 119 ? -18.608 -7.365 -2.969 1.00 96.00 119 ALA A C 1
ATOM 875 O O . ALA A 1 119 ? -19.735 -7.205 -3.452 1.00 96.00 119 ALA A O 1
ATOM 876 N N . PRO A 1 120 ? -18.424 -8.051 -1.828 1.00 97.00 120 PRO A N 1
ATOM 877 C CA . PRO A 1 120 ? -19.500 -8.729 -1.104 1.00 97.00 120 PRO A CA 1
ATOM 878 C C . PRO A 1 120 ? -20.627 -7.802 -0.628 1.00 97.00 120 PRO A C 1
ATOM 880 O O . PRO A 1 120 ? -21.782 -8.228 -0.626 1.00 97.00 120 PRO A O 1
ATOM 883 N N . HIS A 1 121 ? -20.326 -6.552 -0.265 1.00 97.00 121 HIS A N 1
ATOM 884 C CA . HIS A 1 121 ? -21.310 -5.610 0.283 1.00 97.00 121 HIS A CA 1
ATOM 885 C C . HIS A 1 121 ? -21.719 -4.543 -0.726 1.00 97.00 121 HIS A C 1
ATOM 887 O O . HIS A 1 121 ? -22.910 -4.281 -0.896 1.00 97.00 121 HIS A O 1
ATOM 893 N N . ARG A 1 122 ? -20.756 -3.940 -1.433 1.00 93.62 122 ARG A N 1
ATOM 894 C CA . ARG A 1 122 ? -21.027 -2.902 -2.445 1.00 93.62 122 ARG A CA 1
ATOM 895 C C . ARG A 1 122 ? -21.493 -3.458 -3.797 1.00 93.62 122 ARG A C 1
ATOM 897 O O . ARG A 1 122 ? -22.043 -2.710 -4.605 1.00 93.62 122 ARG A O 1
ATOM 904 N N . GLY A 1 123 ? -21.308 -4.752 -4.059 1.00 95.62 123 GLY A N 1
ATOM 905 C CA . GLY A 1 123 ? -21.662 -5.377 -5.332 1.00 95.62 123 GLY A CA 1
ATOM 906 C C . GLY A 1 123 ? -20.652 -5.060 -6.436 1.00 95.62 123 GLY A C 1
ATOM 907 O O . GLY A 1 123 ? -19.445 -5.146 -6.231 1.00 95.62 123 GLY A O 1
ATOM 908 N N . ALA A 1 124 ? -21.127 -4.735 -7.639 1.00 95.69 124 ALA A N 1
ATOM 909 C CA . ALA A 1 124 ? -20.255 -4.480 -8.785 1.00 95.69 124 ALA A CA 1
ATOM 910 C C . ALA A 1 124 ? -19.528 -3.126 -8.665 1.00 95.69 124 ALA A C 1
ATOM 912 O O . ALA A 1 124 ? -20.160 -2.073 -8.609 1.00 95.69 124 ALA A O 1
ATOM 913 N N . VAL A 1 125 ? -18.196 -3.153 -8.689 1.00 95.38 125 VAL A N 1
ATOM 914 C CA . VAL A 1 125 ? -17.317 -1.979 -8.635 1.00 95.38 125 VAL A CA 1
ATOM 915 C C . VAL A 1 125 ? -16.576 -1.850 -9.961 1.00 95.38 125 VAL A C 1
ATOM 917 O O . VAL A 1 125 ? -15.760 -2.705 -10.308 1.00 95.38 125 VAL A O 1
ATOM 920 N N . ARG A 1 126 ? -16.864 -0.776 -10.706 1.00 94.81 126 ARG A N 1
ATOM 921 C CA . ARG A 1 126 ? -16.144 -0.407 -11.932 1.00 94.81 126 ARG A CA 1
ATOM 922 C C . ARG A 1 126 ? -14.959 0.500 -11.599 1.00 94.81 126 ARG A C 1
ATOM 924 O O . ARG A 1 126 ? -15.052 1.358 -10.722 1.00 94.81 126 ARG A O 1
ATOM 931 N N . GLY A 1 127 ? -13.857 0.306 -12.311 1.00 94.31 127 GLY A N 1
ATOM 932 C CA . GLY A 1 127 ? -12.666 1.131 -12.172 1.00 94.31 127 GLY A CA 1
ATOM 933 C C . GLY A 1 127 ? -11.591 0.791 -13.195 1.00 94.31 127 GLY A C 1
ATOM 934 O O . GLY A 1 127 ? -11.782 -0.071 -14.054 1.00 94.31 127 GLY A O 1
ATOM 935 N N . LEU A 1 128 ? -10.443 1.457 -13.100 1.00 95.38 128 LEU A N 1
ATOM 936 C CA . LEU A 1 128 ? -9.267 1.180 -13.917 1.00 95.38 128 LEU A CA 1
ATOM 937 C C . LEU A 1 128 ? -8.702 -0.180 -13.517 1.00 95.38 128 LEU A C 1
ATOM 939 O O . LEU A 1 128 ? -8.436 -0.395 -12.340 1.00 95.38 128 LEU A O 1
ATOM 943 N N . GLY A 1 129 ? -8.474 -1.067 -14.484 1.00 95.69 129 GLY A N 1
ATOM 944 C CA . GLY A 1 129 ? -7.746 -2.316 -14.282 1.00 95.69 129 GLY A CA 1
ATOM 945 C C . GLY A 1 129 ? -6.346 -2.239 -14.880 1.00 95.69 129 GLY A C 1
ATOM 946 O O . GLY A 1 129 ? -6.192 -2.180 -16.100 1.00 95.69 129 GLY A O 1
ATOM 947 N N . VAL A 1 130 ? -5.314 -2.291 -14.038 1.00 94.00 130 VAL A N 1
ATOM 948 C CA . VAL A 1 130 ? -3.918 -2.378 -14.486 1.00 94.00 130 VAL A CA 1
ATOM 949 C C . VAL A 1 130 ? -3.563 -3.851 -14.654 1.00 94.00 130 VAL A C 1
ATOM 951 O O . VAL A 1 130 ? -3.510 -4.594 -13.674 1.00 94.00 130 VAL A O 1
ATOM 954 N N . ARG A 1 131 ? -3.353 -4.293 -15.897 1.00 93.81 131 ARG A N 1
ATOM 955 C CA . ARG A 1 131 ? -2.990 -5.685 -16.217 1.00 93.81 131 ARG A CA 1
ATOM 956 C C . ARG A 1 131 ? -1.527 -5.971 -15.886 1.00 93.81 131 ARG A C 1
ATOM 958 O O . ARG A 1 131 ? -0.700 -5.063 -15.868 1.00 93.81 131 ARG A O 1
ATOM 965 N N . ALA A 1 132 ? -1.206 -7.244 -15.666 1.00 89.81 132 ALA A N 1
ATOM 966 C CA . ALA A 1 132 ? 0.185 -7.682 -15.568 1.00 89.81 132 ALA A CA 1
ATOM 967 C C . ALA A 1 132 ? 0.969 -7.353 -16.854 1.00 89.81 132 ALA A C 1
ATOM 969 O O . ALA A 1 132 ? 0.448 -7.503 -17.960 1.00 89.81 132 ALA A O 1
ATOM 970 N N . GLY A 1 133 ? 2.221 -6.921 -16.697 1.00 88.88 133 GLY A N 1
ATOM 971 C CA . GLY A 1 133 ? 3.084 -6.453 -17.782 1.00 88.88 133 GLY A CA 1
ATOM 972 C C . GLY A 1 133 ? 3.638 -5.058 -17.495 1.00 88.88 133 GLY A C 1
ATOM 973 O O . GLY A 1 133 ? 3.687 -4.625 -16.345 1.00 88.88 133 GLY A O 1
ATOM 974 N N . VAL A 1 134 ? 4.051 -4.350 -18.547 1.00 89.62 134 VAL A N 1
ATOM 975 C CA . VAL A 1 134 ? 4.548 -2.972 -18.445 1.00 89.62 134 VAL A CA 1
ATOM 976 C C . VAL A 1 134 ? 3.407 -2.001 -18.746 1.00 89.62 134 VAL A C 1
ATOM 978 O O . VAL A 1 134 ? 2.860 -2.007 -19.847 1.00 89.62 134 VAL A O 1
ATOM 981 N N . THR A 1 135 ? 3.063 -1.153 -17.775 1.00 90.94 135 THR A N 1
ATOM 982 C CA . THR A 1 135 ? 2.098 -0.055 -17.944 1.00 90.94 135 THR A CA 1
ATOM 983 C C . THR A 1 135 ? 2.819 1.274 -17.774 1.00 90.94 135 THR A C 1
ATOM 985 O O . THR A 1 135 ? 3.492 1.485 -16.769 1.00 90.94 135 THR A O 1
ATOM 988 N N . LEU A 1 136 ? 2.669 2.177 -18.744 1.00 92.25 136 LEU A N 1
ATOM 989 C CA . LEU A 1 136 ? 3.254 3.515 -18.696 1.00 92.25 136 LEU A CA 1
ATOM 990 C C . LEU A 1 136 ? 2.166 4.557 -18.410 1.00 92.25 136 LEU A C 1
ATOM 992 O O . LEU A 1 136 ? 1.178 4.637 -19.138 1.00 92.25 136 LEU A O 1
ATOM 996 N N . ILE A 1 137 ? 2.368 5.374 -17.375 1.00 88.75 137 ILE A N 1
ATOM 997 C CA . ILE A 1 137 ? 1.498 6.509 -17.041 1.00 88.75 137 ILE A CA 1
ATOM 998 C C . ILE A 1 137 ? 2.153 7.778 -17.592 1.00 88.75 137 ILE A C 1
ATOM 1000 O O . ILE A 1 137 ? 3.153 8.252 -17.058 1.00 88.75 137 ILE A O 1
ATOM 1004 N N . VAL A 1 138 ? 1.597 8.324 -18.674 1.00 91.75 138 VAL A N 1
ATOM 1005 C CA . VAL A 1 138 ? 2.122 9.518 -19.360 1.00 91.75 138 VAL A CA 1
ATOM 1006 C C . VAL A 1 138 ? 1.221 10.734 -19.166 1.00 91.75 138 VAL A C 1
ATOM 1008 O O . VAL A 1 138 ? 0.048 10.612 -18.825 1.00 91.75 138 VAL A O 1
ATOM 1011 N N . GLY A 1 139 ? 1.769 11.926 -19.400 1.00 88.31 139 GLY A N 1
ATOM 1012 C CA . GLY A 1 139 ? 1.048 13.194 -19.281 1.00 88.31 139 GLY A CA 1
ATOM 1013 C C . GLY A 1 139 ? 1.965 14.349 -18.884 1.00 88.31 139 GLY A C 1
ATOM 1014 O O . GLY A 1 139 ? 3.081 14.135 -18.404 1.00 88.31 139 GLY A O 1
ATOM 1015 N N . GLY A 1 140 ? 1.493 15.584 -19.057 1.00 86.19 140 GLY A N 1
ATOM 1016 C CA . GLY A 1 140 ? 2.246 16.783 -18.682 1.00 86.19 140 GLY A CA 1
ATOM 1017 C C . GLY A 1 140 ? 2.550 16.866 -17.179 1.00 86.19 140 GLY A C 1
ATOM 1018 O O . GLY A 1 140 ? 1.993 16.128 -16.357 1.00 86.19 140 GLY A O 1
ATOM 1019 N N . GLY A 1 141 ? 3.442 17.781 -16.793 1.00 81.62 141 GLY A N 1
ATOM 1020 C CA . GLY A 1 141 ? 3.676 18.104 -15.380 1.00 81.62 141 GLY A CA 1
ATOM 1021 C C . GLY A 1 141 ? 2.376 18.535 -14.691 1.00 81.62 141 GLY A C 1
ATOM 1022 O O . GLY A 1 141 ? 1.551 19.192 -15.319 1.00 81.62 141 GLY A O 1
ATOM 1023 N N . PHE A 1 142 ? 2.170 18.134 -13.434 1.00 78.81 142 PHE A N 1
ATOM 1024 C CA . PHE A 1 142 ? 0.978 18.468 -12.629 1.00 78.81 142 PHE A CA 1
ATOM 1025 C C . PHE A 1 142 ? -0.376 17.923 -13.131 1.00 78.81 142 PHE A C 1
ATOM 1027 O O . PHE A 1 142 ? -1.424 18.398 -12.712 1.00 78.81 142 PHE A O 1
ATOM 1034 N N . HIS A 1 143 ? -0.378 16.885 -13.975 1.00 85.00 143 HIS A N 1
ATOM 1035 C CA . HIS A 1 143 ? -1.607 16.240 -14.476 1.00 85.00 143 HIS A CA 1
ATOM 1036 C C . HIS A 1 143 ? -2.024 14.979 -13.681 1.00 85.00 143 HIS A C 1
ATOM 1038 O O . HIS A 1 143 ? -2.731 14.127 -14.205 1.00 85.00 143 HIS A O 1
ATOM 1044 N N . GLY A 1 144 ? -1.565 14.817 -12.433 1.00 85.19 144 GLY A N 1
ATOM 1045 C CA . GLY A 1 144 ? -2.010 13.725 -11.547 1.00 85.19 144 GLY A CA 1
ATOM 1046 C C . GLY A 1 144 ? -1.323 12.363 -11.731 1.00 85.19 144 GLY A C 1
ATOM 1047 O O . GLY A 1 144 ? -1.782 11.382 -11.153 1.00 85.19 144 GLY A O 1
ATOM 1048 N N . LYS A 1 145 ? -0.214 12.282 -12.486 1.00 89.06 145 LYS A N 1
ATOM 1049 C CA . LYS A 1 145 ? 0.548 11.029 -12.688 1.00 89.06 145 LYS A CA 1
ATOM 1050 C C . LYS A 1 145 ? 1.041 10.425 -11.370 1.00 89.06 145 LYS A C 1
ATOM 1052 O O . LYS A 1 145 ? 0.663 9.305 -11.039 1.00 89.06 145 LYS A O 1
ATOM 1057 N N . SER A 1 146 ? 1.825 11.188 -10.605 1.00 82.19 146 SER A N 1
ATOM 1058 C CA . SER A 1 146 ? 2.337 10.741 -9.306 1.00 82.19 146 SER A CA 1
ATOM 1059 C C . SER A 1 146 ? 1.198 10.531 -8.312 1.00 82.19 146 SER A C 1
ATOM 1061 O O . SER A 1 146 ? 1.219 9.558 -7.583 1.00 82.19 146 SER A O 1
ATOM 1063 N N . THR A 1 147 ? 0.124 11.329 -8.366 1.00 86.50 147 THR A N 1
ATOM 1064 C CA . THR A 1 147 ? -1.072 11.110 -7.531 1.00 86.50 147 THR A CA 1
ATOM 1065 C C . THR A 1 147 ? -1.716 9.742 -7.774 1.00 86.50 147 THR A C 1
ATOM 1067 O O . THR A 1 147 ? -2.078 9.057 -6.818 1.00 86.50 147 THR A O 1
ATOM 1070 N N . LEU A 1 148 ? -1.844 9.321 -9.037 1.00 88.44 148 LEU A N 1
ATOM 1071 C CA . LEU A 1 148 ? -2.341 7.990 -9.383 1.00 88.44 148 LEU A CA 1
ATOM 1072 C C . LEU A 1 148 ? -1.363 6.895 -8.934 1.00 88.44 148 LEU A C 1
ATOM 1074 O O . LEU A 1 148 ? -1.790 5.888 -8.370 1.00 88.44 148 LEU A O 1
ATOM 1078 N N . LEU A 1 149 ? -0.062 7.095 -9.158 1.00 85.31 149 LEU A N 1
ATOM 1079 C CA . LEU A 1 149 ? 0.969 6.135 -8.766 1.00 85.31 149 LEU A CA 1
ATOM 1080 C C . LEU A 1 149 ? 1.036 5.956 -7.240 1.00 85.31 149 LEU A C 1
ATOM 1082 O O . LEU A 1 149 ? 1.071 4.824 -6.770 1.00 85.31 149 LEU A O 1
ATOM 1086 N N . ASP A 1 150 ? 0.962 7.046 -6.477 1.00 83.44 150 ASP A N 1
ATOM 1087 C CA . ASP A 1 150 ? 0.932 7.059 -5.012 1.00 83.44 150 ASP A CA 1
ATOM 1088 C C . ASP A 1 150 ? -0.314 6.339 -4.479 1.00 83.44 150 ASP A C 1
ATOM 1090 O O . ASP A 1 150 ? -0.236 5.589 -3.504 1.00 83.44 150 ASP A O 1
ATOM 1094 N N . ALA A 1 151 ? -1.473 6.527 -5.125 1.00 87.44 151 ALA A N 1
ATOM 1095 C CA . ALA A 1 151 ? -2.700 5.820 -4.763 1.00 87.44 151 ALA A CA 1
ATOM 1096 C C . ALA A 1 151 ? -2.568 4.304 -4.981 1.00 87.44 151 ALA A C 1
ATOM 1098 O O . ALA A 1 151 ? -2.955 3.529 -4.106 1.00 87.44 151 ALA A O 1
ATOM 1099 N N . ILE A 1 152 ? -1.978 3.884 -6.108 1.00 88.62 152 ILE A N 1
ATOM 1100 C CA . ILE A 1 152 ? -1.687 2.472 -6.394 1.00 88.62 152 ILE A CA 1
ATOM 1101 C C . ILE A 1 152 ? -0.653 1.921 -5.406 1.00 88.62 152 ILE A C 1
ATOM 1103 O O . ILE A 1 152 ? -0.825 0.811 -4.916 1.00 88.62 152 ILE A O 1
ATOM 1107 N N . GLN A 1 153 ? 0.384 2.690 -5.067 1.00 83.31 153 GLN A N 1
ATOM 1108 C CA . GLN A 1 153 ? 1.439 2.272 -4.143 1.00 83.31 153 GLN A CA 1
ATOM 1109 C C . GLN A 1 153 ? 0.887 1.888 -2.774 1.00 83.31 153 GLN A C 1
ATOM 1111 O O . GLN A 1 153 ? 1.283 0.875 -2.204 1.00 83.31 153 GLN A O 1
ATOM 1116 N N . VAL A 1 154 ? -0.035 2.681 -2.233 1.00 84.12 154 VAL A N 1
ATOM 1117 C CA . VAL A 1 154 ? -0.649 2.350 -0.946 1.00 84.12 154 VAL A CA 1
ATOM 1118 C C . VAL A 1 154 ? -1.799 1.354 -1.082 1.00 84.12 154 VAL A C 1
ATOM 1120 O O . VAL A 1 154 ? -2.340 0.957 -0.056 1.00 84.12 154 VAL A O 1
ATOM 1123 N N . GLY A 1 155 ? -2.192 0.934 -2.288 1.00 87.81 155 GLY A N 1
ATOM 1124 C CA . GLY A 1 155 ? -3.339 0.048 -2.551 1.00 87.81 155 GLY A CA 1
ATOM 1125 C C . GLY A 1 155 ? -3.247 -1.347 -1.913 1.00 87.81 155 GLY A C 1
ATOM 1126 O O . GLY A 1 155 ? -4.248 -2.063 -1.824 1.00 87.81 155 GLY A O 1
ATOM 1127 N N . CYS A 1 156 ? -2.071 -1.731 -1.414 1.00 86.06 156 CYS A N 1
ATOM 1128 C CA . CYS A 1 156 ? -1.878 -2.945 -0.623 1.00 86.06 156 CYS A CA 1
ATOM 1129 C C . CYS A 1 156 ? -2.498 -2.849 0.779 1.00 86.06 156 CYS A C 1
ATOM 1131 O O . CYS A 1 156 ? -2.751 -3.869 1.400 1.00 86.06 156 CYS A O 1
ATOM 1133 N N . TYR A 1 157 ? -2.777 -1.643 1.278 1.00 89.31 157 TYR A N 1
ATOM 1134 C CA . TYR A 1 157 ? -3.408 -1.438 2.580 1.00 89.31 157 TYR A CA 1
ATOM 1135 C C . TYR A 1 157 ? -4.902 -1.151 2.443 1.00 89.31 157 TYR A C 1
ATOM 1137 O O . TYR A 1 157 ? -5.340 -0.517 1.482 1.00 89.31 157 TYR A O 1
ATOM 1145 N N . ASN A 1 158 ? -5.689 -1.495 3.454 1.00 93.38 158 ASN A N 1
ATOM 1146 C CA . ASN A 1 158 ? -7.060 -0.997 3.579 1.00 93.38 158 ASN A CA 1
ATOM 1147 C C . ASN A 1 158 ? -7.055 0.466 4.025 1.00 93.38 158 ASN A C 1
ATOM 1149 O O . ASN A 1 158 ? -6.112 0.907 4.688 1.00 93.38 158 ASN A O 1
ATOM 1153 N N . LYS A 1 159 ? -8.100 1.225 3.682 1.00 93.06 159 LYS A N 1
ATOM 1154 C CA . LYS A 1 159 ? -8.280 2.599 4.171 1.00 93.06 159 LYS A CA 1
ATOM 1155 C C . LYS A 1 159 ? -9.625 2.771 4.850 1.00 93.06 159 LYS A C 1
ATOM 1157 O O . LYS A 1 159 ? -10.563 2.025 4.587 1.00 93.06 159 LYS A O 1
ATOM 1162 N N . VAL A 1 160 ? -9.689 3.761 5.730 1.00 93.81 160 VAL A N 1
ATOM 1163 C CA . VAL A 1 160 ? -10.927 4.148 6.403 1.00 93.81 160 VAL A CA 1
ATOM 1164 C C . VAL A 1 160 ? -11.986 4.611 5.387 1.00 93.81 160 VAL A C 1
ATOM 1166 O O . VAL A 1 160 ? -11.631 5.196 4.359 1.00 93.81 160 VAL A O 1
ATOM 1169 N N . PRO A 1 161 ? -13.286 4.396 5.659 1.00 93.62 161 PRO A N 1
ATOM 1170 C CA . PRO A 1 161 ? -14.352 4.911 4.807 1.00 93.62 161 PRO A CA 1
ATOM 1171 C C . PRO A 1 161 ? -14.252 6.427 4.617 1.00 93.62 161 PRO A C 1
ATOM 1173 O O . PRO A 1 161 ? -14.069 7.163 5.588 1.00 93.62 161 PRO A O 1
ATOM 1176 N N . GLY A 1 162 ? -14.406 6.894 3.376 1.00 89.56 162 GLY A N 1
ATOM 1177 C CA . GLY A 1 162 ? -14.313 8.316 3.045 1.00 89.56 162 GLY A CA 1
ATOM 1178 C C . GLY A 1 162 ? -12.887 8.845 2.858 1.00 89.56 162 GLY A C 1
ATOM 1179 O O . GLY A 1 162 ? -12.727 10.052 2.711 1.00 89.56 162 GLY A O 1
ATOM 1180 N N . ASP A 1 163 ? -11.857 7.989 2.827 1.00 90.88 163 ASP A N 1
ATOM 1181 C CA . ASP A 1 163 ? -10.497 8.396 2.427 1.00 90.88 163 ASP A CA 1
ATOM 1182 C C . ASP A 1 163 ? -10.426 8.829 0.948 1.00 90.88 163 ASP A C 1
ATOM 1184 O O . ASP A 1 163 ? -9.557 9.606 0.560 1.00 90.88 163 ASP A O 1
ATOM 1188 N N . GLY A 1 164 ? -11.329 8.324 0.105 1.00 89.19 164 GLY A N 1
ATOM 1189 C CA . GLY A 1 164 ? -11.338 8.501 -1.348 1.00 89.19 164 GLY A CA 1
ATOM 1190 C C . GLY A 1 164 ? -10.535 7.451 -2.103 1.00 89.19 164 GLY A C 1
ATOM 1191 O O . GLY A 1 164 ? -10.713 7.294 -3.308 1.00 89.19 164 GLY A O 1
ATOM 1192 N N . ARG A 1 165 ? -9.653 6.725 -1.412 1.00 90.56 165 ARG A N 1
ATOM 1193 C CA . ARG A 1 165 ? -8.844 5.644 -1.988 1.00 90.56 165 ARG A CA 1
ATOM 1194 C C . ARG A 1 165 ? -9.216 4.280 -1.423 1.00 90.56 165 ARG A C 1
ATOM 1196 O O . ARG A 1 165 ? -8.520 3.312 -1.703 1.00 90.56 165 ARG A O 1
ATOM 1203 N N . GLU A 1 166 ? -10.281 4.171 -0.632 1.00 91.62 166 GLU A N 1
ATOM 1204 C CA . GLU A 1 166 ? -10.673 2.927 0.038 1.00 91.62 166 GLU A CA 1
ATOM 1205 C C . GLU A 1 166 ? -10.968 1.777 -0.937 1.00 91.62 166 GLU A C 1
ATOM 1207 O O . GLU A 1 166 ? -10.814 0.619 -0.574 1.00 91.62 166 GLU A O 1
ATOM 1212 N N . LEU A 1 167 ? -11.300 2.079 -2.197 1.00 93.50 167 LEU A N 1
ATOM 1213 C CA . LEU A 1 167 ? -11.489 1.091 -3.267 1.00 93.50 167 LEU A CA 1
ATOM 1214 C C . LEU A 1 167 ? -10.323 1.039 -4.273 1.00 93.50 167 LEU A C 1
ATOM 1216 O O . LEU A 1 167 ? -10.469 0.476 -5.358 1.00 93.50 167 LEU A O 1
ATOM 1220 N N . VAL A 1 168 ? -9.184 1.658 -3.955 1.00 93.19 168 VAL A N 1
ATOM 1221 C CA . VAL A 1 168 ? -7.945 1.526 -4.730 1.00 93.19 168 VAL A CA 1
ATOM 1222 C C . VAL A 1 168 ? -7.156 0.360 -4.152 1.00 93.19 168 VAL A C 1
ATOM 1224 O O . VAL A 1 168 ? -6.773 0.381 -2.982 1.00 93.19 168 VAL A O 1
ATOM 1227 N N . VAL A 1 169 ? -6.917 -0.658 -4.976 1.00 94.00 169 VAL A N 1
ATOM 1228 C CA . VAL A 1 169 ? -6.281 -1.915 -4.568 1.00 94.00 169 VAL A CA 1
ATOM 1229 C C . VAL A 1 169 ? -5.069 -2.224 -5.437 1.00 94.00 169 VAL A C 1
ATOM 1231 O O . VAL A 1 169 ? -5.069 -1.976 -6.640 1.00 94.00 169 VAL A O 1
ATOM 1234 N N . SER A 1 170 ? -4.034 -2.804 -4.844 1.00 90.88 170 SER A N 1
ATOM 1235 C CA . SER A 1 170 ? -2.861 -3.333 -5.547 1.00 90.88 170 SER A CA 1
ATOM 1236 C C . SER A 1 170 ? -2.464 -4.671 -4.945 1.00 90.88 170 SER A C 1
ATOM 1238 O O . SER A 1 170 ? -2.840 -4.969 -3.813 1.00 90.88 170 SER A O 1
ATOM 1240 N N . LEU A 1 171 ? -1.692 -5.477 -5.675 1.00 86.38 171 LEU A N 1
ATOM 1241 C CA . LEU A 1 171 ? -1.153 -6.721 -5.123 1.00 86.38 171 LEU A CA 1
ATOM 1242 C C . LEU A 1 171 ? -0.378 -6.474 -3.817 1.00 86.38 171 LEU A C 1
ATOM 1244 O O . LEU A 1 171 ? 0.299 -5.460 -3.659 1.00 86.38 171 LEU A O 1
ATOM 1248 N N . GLU A 1 172 ? -0.516 -7.415 -2.884 1.00 72.69 172 GLU A N 1
ATOM 1249 C CA . GLU A 1 172 ? 0.075 -7.362 -1.536 1.00 72.69 172 GLU A CA 1
ATOM 1250 C C . GLU A 1 172 ? 1.402 -8.134 -1.422 1.00 72.69 172 GLU A C 1
ATOM 1252 O O . GLU A 1 172 ? 2.072 -8.053 -0.404 1.00 72.69 172 GLU A O 1
ATOM 1257 N N . ASP A 1 173 ? 1.720 -8.928 -2.448 1.00 61.44 173 ASP A N 1
ATOM 1258 C CA . ASP A 1 173 ? 2.840 -9.865 -2.589 1.00 61.44 173 ASP A CA 1
ATOM 1259 C C . ASP A 1 173 ? 3.455 -10.393 -1.275 1.00 61.44 173 ASP A C 1
ATOM 1261 O O . ASP A 1 173 ? 4.486 -9.972 -0.758 1.00 61.44 173 ASP A O 1
ATOM 1265 N N . CYS A 1 174 ? 2.770 -11.414 -0.759 1.00 31.75 174 CYS A N 1
ATOM 1266 C CA . CYS A 1 174 ? 3.167 -12.280 0.343 1.00 31.75 174 CYS A CA 1
ATOM 1267 C C . CYS A 1 174 ? 3.968 -13.498 -0.170 1.00 31.75 174 CYS A C 1
ATOM 1269 O O . CYS A 1 174 ? 3.548 -14.171 -1.119 1.00 31.75 174 CYS A O 1
ATOM 1271 N N . VAL A 1 175 ? 5.078 -13.844 0.499 1.00 27.31 175 VAL A N 1
ATOM 1272 C CA . VAL A 1 175 ? 5.743 -15.156 0.379 1.00 27.31 175 VAL A CA 1
ATOM 1273 C C . VAL A 1 175 ? 5.298 -16.050 1.537 1.00 27.31 175 VAL A C 1
ATOM 1275 O O . VAL A 1 175 ? 5.732 -15.866 2.669 1.00 27.31 175 VAL A O 1
ATOM 1278 N N . LYS A 1 176 ? 4.492 -17.085 1.263 1.00 23.98 176 LYS A N 1
ATOM 1279 C CA . LYS A 1 176 ? 4.272 -18.197 2.204 1.00 23.98 176 LYS A CA 1
ATOM 1280 C C . LYS A 1 176 ? 4.644 -19.533 1.559 1.00 23.98 176 LYS A C 1
ATOM 1282 O O . LYS A 1 176 ? 3.922 -20.026 0.695 1.00 23.98 176 LYS A O 1
ATOM 1287 N N . ALA A 1 177 ? 5.741 -20.142 2.013 1.00 22.47 177 ALA A N 1
ATOM 1288 C CA . ALA A 1 177 ? 6.011 -21.566 1.815 1.00 22.47 177 ALA A CA 1
ATOM 1289 C C . ALA A 1 177 ? 5.439 -22.356 3.010 1.00 22.47 177 ALA A C 1
ATOM 1291 O O . ALA A 1 177 ? 5.650 -22.007 4.168 1.00 22.47 177 ALA A O 1
ATOM 1292 N N . SER A 1 178 ? 4.641 -23.382 2.717 1.00 23.39 178 SER A N 1
ATOM 1293 C CA . SER A 1 178 ? 3.872 -24.181 3.679 1.00 23.39 178 SER A CA 1
ATOM 1294 C C . SER A 1 178 ? 4.734 -25.168 4.478 1.00 23.39 178 SER A C 1
ATOM 1296 O O . SER A 1 178 ? 5.539 -25.888 3.894 1.00 23.39 178 SER A O 1
ATOM 1298 N N . GLY A 1 179 ? 4.455 -25.299 5.781 1.00 22.67 179 GLY A N 1
ATOM 1299 C CA . GLY A 1 179 ? 4.892 -26.427 6.606 1.00 22.67 179 GLY A CA 1
ATOM 1300 C C . GLY A 1 179 ? 4.384 -26.363 8.052 1.00 22.67 179 GLY A C 1
ATOM 1301 O O . GLY A 1 179 ? 5.021 -25.740 8.884 1.00 22.67 179 GLY A O 1
ATOM 1302 N N . GLY A 1 180 ? 3.264 -27.041 8.342 1.00 27.78 180 GLY A N 1
ATOM 1303 C CA . GLY A 1 180 ? 2.936 -27.622 9.657 1.00 27.78 180 GLY A CA 1
ATOM 1304 C C . GLY A 1 180 ? 2.624 -26.696 10.851 1.00 27.78 180 GLY A C 1
ATOM 1305 O O . GLY A 1 180 ? 3.482 -25.990 11.355 1.00 27.78 180 GLY A O 1
ATOM 1306 N N . CYS A 1 181 ? 1.423 -26.877 11.417 1.00 24.08 181 CYS A N 1
ATOM 1307 C CA . CYS A 1 181 ? 0.974 -26.432 12.750 1.00 24.08 181 CYS A CA 1
ATOM 1308 C C . CYS A 1 181 ? 0.427 -24.989 12.885 1.00 24.08 181 CYS A C 1
ATOM 1310 O O . CYS A 1 181 ? 1.112 -24.056 13.285 1.00 24.08 181 CYS A O 1
ATOM 1312 N N . GLY A 1 182 ? -0.880 -24.840 12.637 1.00 28.67 182 GLY A N 1
ATOM 1313 C CA . GLY A 1 182 ? -1.836 -24.295 13.620 1.00 28.67 182 GLY A CA 1
ATOM 1314 C C . GLY A 1 182 ? -1.734 -22.850 14.132 1.00 28.67 182 GLY A C 1
ATOM 1315 O O . GLY A 1 182 ? -2.537 -22.485 14.986 1.00 28.67 182 GLY A O 1
ATOM 1316 N N . ARG A 1 183 ? -0.822 -22.005 13.645 1.00 28.44 183 ARG A N 1
ATOM 1317 C CA . ARG A 1 183 ? -0.815 -20.563 13.944 1.00 28.44 183 ARG A CA 1
ATOM 1318 C C . ARG A 1 183 ? -0.729 -19.764 12.653 1.00 28.44 183 ARG A C 1
ATOM 1320 O O . ARG A 1 183 ? 0.185 -19.964 11.857 1.00 28.44 183 ARG A O 1
ATOM 1327 N N . LEU A 1 184 ? -1.675 -18.846 12.462 1.00 27.00 184 LEU A N 1
ATOM 1328 C CA . LEU A 1 184 ? -1.509 -17.710 11.559 1.00 27.00 184 LEU A CA 1
ATOM 1329 C C . LEU A 1 184 ? -0.294 -16.914 12.056 1.00 27.00 184 LEU A C 1
ATOM 1331 O O . LEU A 1 184 ? -0.394 -16.108 12.972 1.00 27.00 184 LEU A O 1
ATOM 1335 N N . GLN A 1 185 ? 0.883 -17.221 11.519 1.00 23.61 185 GLN A N 1
ATOM 1336 C CA . GLN A 1 185 ? 2.024 -16.322 11.586 1.00 23.61 185 GLN A CA 1
ATOM 1337 C C . GLN A 1 185 ? 1.767 -15.226 10.557 1.00 23.61 185 GLN A C 1
ATOM 1339 O O . GLN A 1 185 ? 1.596 -15.532 9.374 1.00 23.61 185 GLN A O 1
ATOM 1344 N N . ALA A 1 186 ? 1.689 -13.982 11.030 1.00 27.05 186 ALA A N 1
ATOM 1345 C CA . ALA A 1 186 ? 1.680 -12.795 10.192 1.00 27.05 186 ALA A CA 1
ATOM 1346 C C . ALA A 1 186 ? 2.877 -12.878 9.242 1.00 27.05 186 ALA A C 1
ATOM 1348 O O . ALA A 1 186 ? 4.035 -12.858 9.664 1.00 27.05 186 ALA A O 1
ATOM 1349 N N . VAL A 1 187 ? 2.581 -13.064 7.963 1.00 31.05 187 VAL A N 1
ATOM 1350 C CA . VAL A 1 187 ? 3.581 -12.988 6.911 1.00 31.05 187 VAL A CA 1
ATOM 1351 C C . VAL A 1 187 ? 3.735 -11.508 6.602 1.00 31.05 187 VAL A C 1
ATOM 1353 O O . VAL A 1 187 ? 2.734 -10.833 6.379 1.00 31.05 187 VAL A O 1
ATOM 1356 N N . ALA A 1 188 ? 4.964 -10.993 6.629 1.00 33.94 188 ALA A N 1
ATOM 1357 C CA . ALA A 1 188 ? 5.240 -9.648 6.149 1.00 33.94 188 ALA A CA 1
ATOM 1358 C C . ALA A 1 188 ? 4.866 -9.596 4.659 1.00 33.94 188 ALA A C 1
ATOM 1360 O O . ALA A 1 188 ? 5.590 -10.119 3.814 1.00 33.94 188 ALA A O 1
ATOM 1361 N N . ALA A 1 189 ? 3.692 -9.047 4.354 1.00 38.00 189 ALA A N 1
ATOM 1362 C CA . ALA A 1 189 ? 3.298 -8.727 2.997 1.00 38.00 189 ALA A CA 1
ATOM 1363 C C . ALA A 1 189 ? 4.259 -7.649 2.491 1.00 38.00 189 ALA A C 1
ATOM 1365 O O . ALA A 1 189 ? 4.348 -6.569 3.087 1.00 38.00 189 ALA A O 1
ATOM 1366 N N . VAL A 1 190 ? 5.026 -7.948 1.443 1.00 50.62 190 VAL A N 1
ATOM 1367 C CA . VAL A 1 190 ? 5.796 -6.907 0.777 1.00 50.62 190 VAL A CA 1
ATOM 1368 C C . VAL A 1 190 ? 4.876 -6.326 -0.279 1.00 50.62 190 VAL A C 1
ATOM 1370 O O . VAL A 1 190 ? 4.719 -6.883 -1.360 1.00 50.62 190 VAL A O 1
ATOM 1373 N N . GLY A 1 191 ? 4.239 -5.204 0.061 1.00 54.00 191 GLY A N 1
ATOM 1374 C CA . GLY A 1 191 ? 3.438 -4.436 -0.889 1.00 54.00 191 GLY A CA 1
ATOM 1375 C C . GLY A 1 191 ? 4.234 -4.035 -2.145 1.00 54.00 191 GLY A C 1
ATOM 1376 O O . GLY A 1 191 ? 5.428 -4.330 -2.260 1.00 54.00 191 GLY A O 1
ATOM 1377 N N . PRO A 1 192 ? 3.604 -3.332 -3.100 1.00 54.91 192 PRO A N 1
ATOM 1378 C CA . PRO A 1 192 ? 4.278 -2.927 -4.327 1.00 54.91 192 PRO A CA 1
ATOM 1379 C C . PRO A 1 192 ? 5.572 -2.170 -4.012 1.00 54.91 192 PRO A C 1
ATOM 1381 O O . PRO A 1 192 ? 5.581 -1.205 -3.240 1.00 54.91 192 PRO A O 1
ATOM 1384 N N . ALA A 1 193 ? 6.676 -2.625 -4.603 1.00 60.25 193 ALA A N 1
ATOM 1385 C CA . ALA A 1 193 ? 7.982 -2.045 -4.347 1.00 60.25 193 ALA A CA 1
ATOM 1386 C C . ALA A 1 193 ? 8.110 -0.742 -5.139 1.00 60.25 193 ALA A C 1
ATOM 1388 O O . ALA A 1 193 ? 8.252 -0.744 -6.365 1.00 60.25 193 ALA A O 1
ATOM 1389 N N . LEU A 1 194 ? 8.052 0.379 -4.425 1.00 64.44 194 LEU A N 1
ATOM 1390 C CA . LEU A 1 194 ? 8.400 1.680 -4.971 1.00 64.44 194 LEU A CA 1
ATOM 1391 C C . LEU A 1 194 ? 9.918 1.734 -5.159 1.00 64.44 194 LEU A C 1
ATOM 1393 O O . LEU A 1 194 ? 10.679 1.803 -4.195 1.00 64.44 194 LEU A O 1
ATOM 1397 N N . ILE A 1 195 ? 10.353 1.700 -6.410 1.00 75.56 195 ILE A N 1
ATOM 1398 C CA . ILE A 1 195 ? 11.764 1.743 -6.767 1.00 75.56 195 ILE A CA 1
ATOM 1399 C C . ILE A 1 195 ? 12.154 3.193 -7.034 1.00 75.56 195 ILE A C 1
ATOM 1401 O O . ILE A 1 195 ? 11.603 3.843 -7.922 1.00 75.56 195 ILE A O 1
ATOM 1405 N N . ARG A 1 196 ? 13.141 3.680 -6.280 1.00 74.81 196 ARG A N 1
ATOM 1406 C CA . ARG A 1 196 ? 13.743 5.008 -6.445 1.00 74.81 196 ARG A CA 1
ATOM 1407 C C . ARG A 1 196 ? 15.263 4.919 -6.404 1.00 74.81 196 ARG A C 1
ATOM 1409 O O . ARG A 1 196 ? 15.820 3.923 -5.928 1.00 74.81 196 ARG A O 1
ATOM 1416 N N . ALA A 1 197 ? 15.913 5.959 -6.912 1.00 76.38 197 ALA A N 1
ATOM 1417 C CA . ALA A 1 197 ? 17.325 6.198 -6.671 1.00 76.38 197 ALA A CA 1
ATOM 1418 C C . ALA A 1 197 ? 17.527 6.739 -5.250 1.00 76.38 197 ALA A C 1
ATOM 1420 O O . ALA A 1 197 ? 16.827 7.645 -4.802 1.00 76.38 197 ALA A O 1
ATOM 1421 N N . GLU A 1 198 ? 18.493 6.162 -4.545 1.00 76.31 198 GLU A N 1
ATOM 1422 C CA . GLU A 1 198 ? 18.842 6.503 -3.166 1.00 76.31 198 GLU A CA 1
ATOM 1423 C C . GLU A 1 198 ? 20.362 6.673 -3.075 1.00 76.31 198 GLU A C 1
ATOM 1425 O O . GLU A 1 198 ? 21.095 5.767 -2.664 1.00 76.31 198 GLU A O 1
ATOM 1430 N N . ASP A 1 199 ? 20.848 7.810 -3.564 1.00 80.25 199 ASP A N 1
ATOM 1431 C CA . ASP A 1 199 ? 22.267 8.166 -3.541 1.00 80.25 199 ASP A CA 1
ATOM 1432 C C . ASP A 1 199 ? 22.799 8.170 -2.102 1.00 80.25 199 ASP A C 1
ATOM 1434 O O . ASP A 1 199 ? 22.174 8.708 -1.187 1.00 80.25 199 ASP A O 1
ATOM 1438 N N . GLY A 1 200 ? 23.960 7.552 -1.894 1.00 83.00 200 GLY A N 1
ATOM 1439 C CA . GLY A 1 200 ? 24.613 7.479 -0.589 1.00 83.00 200 GLY A CA 1
ATOM 1440 C C . GLY A 1 200 ? 24.155 6.334 0.308 1.00 83.00 200 GLY A C 1
ATOM 1441 O O . GLY A 1 200 ? 24.708 6.161 1.394 1.00 83.00 200 GLY A O 1
ATOM 1442 N N . ARG A 1 201 ? 23.176 5.514 -0.105 1.00 86.75 201 ARG A N 1
ATOM 1443 C CA . ARG A 1 201 ? 22.756 4.374 0.720 1.00 86.75 201 ARG A CA 1
ATOM 1444 C C . ARG A 1 201 ? 23.799 3.261 0.730 1.00 86.75 201 ARG A C 1
ATOM 1446 O O . ARG A 1 201 ? 24.484 2.995 -0.261 1.00 86.75 201 ARG A O 1
ATOM 1453 N N . ARG A 1 202 ? 23.805 2.507 1.827 1.00 89.62 202 ARG A N 1
ATOM 1454 C CA . ARG A 1 202 ? 24.566 1.266 1.945 1.00 89.62 202 ARG A CA 1
ATOM 1455 C C . ARG A 1 202 ? 23.888 0.125 1.178 1.00 89.62 202 ARG A C 1
ATOM 1457 O O . ARG A 1 202 ? 22.680 -0.084 1.298 1.00 89.62 202 ARG A O 1
ATOM 1464 N N . VAL A 1 203 ? 24.674 -0.648 0.432 1.00 85.81 203 VAL A N 1
ATOM 1465 C CA . VAL A 1 203 ? 24.263 -1.884 -0.254 1.00 85.81 203 VAL A CA 1
ATOM 1466 C C . VAL A 1 203 ? 25.144 -3.028 0.229 1.00 85.81 203 VAL A C 1
ATOM 1468 O O . VAL A 1 203 ? 26.359 -2.865 0.332 1.00 85.81 203 VAL A O 1
ATOM 1471 N N . GLU A 1 204 ? 24.547 -4.187 0.507 1.00 89.00 204 GLU A N 1
ATOM 1472 C CA . GLU A 1 204 ? 25.264 -5.350 1.025 1.00 89.00 204 GLU A CA 1
ATOM 1473 C C . GLU A 1 204 ? 24.894 -6.627 0.265 1.00 89.00 204 GLU A C 1
ATOM 1475 O O . GLU A 1 204 ? 23.827 -7.190 0.479 1.00 89.00 204 GLU A O 1
ATOM 1480 N N . GLY A 1 205 ? 25.799 -7.108 -0.589 1.00 86.44 205 GLY A N 1
ATOM 1481 C CA . GLY A 1 205 ? 25.720 -8.447 -1.173 1.00 86.44 205 GLY A CA 1
ATOM 1482 C C . GLY A 1 205 ? 24.562 -8.642 -2.150 1.00 86.44 205 GLY A C 1
ATOM 1483 O O . GLY A 1 205 ? 23.941 -9.696 -2.126 1.00 86.44 205 GLY A O 1
ATOM 1484 N N . VAL A 1 206 ? 24.278 -7.656 -3.004 1.00 84.62 206 VAL A N 1
ATOM 1485 C CA . VAL A 1 206 ? 23.194 -7.741 -4.002 1.00 84.62 206 VAL A CA 1
ATOM 1486 C C . VAL A 1 206 ? 23.764 -8.019 -5.396 1.00 84.62 206 VAL A C 1
ATOM 1488 O O . VAL A 1 206 ? 24.730 -7.376 -5.809 1.00 84.62 206 VAL A O 1
ATOM 1491 N N . ASP A 1 207 ? 23.161 -8.953 -6.135 1.00 87.75 207 ASP A N 1
ATOM 1492 C CA . ASP A 1 207 ? 23.529 -9.247 -7.528 1.00 87.75 207 ASP A CA 1
ATOM 1493 C C . ASP A 1 207 ? 22.952 -8.190 -8.478 1.00 87.75 207 ASP A C 1
ATOM 1495 O O . ASP A 1 207 ? 21.815 -8.301 -8.930 1.00 87.75 207 ASP A O 1
ATOM 1499 N N . ILE A 1 208 ? 23.739 -7.163 -8.804 1.00 88.62 208 ILE A N 1
ATOM 1500 C CA . ILE A 1 208 ? 23.336 -6.068 -9.702 1.00 88.62 208 ILE A CA 1
ATOM 1501 C C . ILE A 1 208 ? 23.742 -6.298 -11.163 1.00 88.62 208 ILE A C 1
ATOM 1503 O O . ILE A 1 208 ? 23.462 -5.436 -11.999 1.00 88.62 208 ILE A O 1
ATOM 1507 N N . ARG A 1 209 ? 24.337 -7.452 -11.509 1.00 91.50 209 ARG A N 1
ATOM 1508 C CA . ARG A 1 209 ? 24.767 -7.788 -12.885 1.00 91.50 209 ARG A CA 1
ATOM 1509 C C . ARG A 1 209 ? 23.701 -7.601 -13.964 1.00 91.50 209 ARG A C 1
ATOM 1511 O O . ARG A 1 209 ? 24.070 -7.247 -15.085 1.00 91.50 209 ARG A O 1
ATOM 1518 N N . PRO A 1 210 ? 22.392 -7.806 -13.699 1.00 88.75 210 PRO A N 1
ATOM 1519 C CA . PRO A 1 210 ? 21.377 -7.537 -14.712 1.00 88.75 210 PRO A CA 1
ATOM 1520 C C . PRO A 1 210 ? 21.365 -6.075 -15.174 1.00 88.75 210 PRO A C 1
ATOM 1522 O O . PRO A 1 210 ? 21.003 -5.804 -16.312 1.00 88.75 210 PRO A O 1
ATOM 1525 N N . PHE A 1 211 ? 21.808 -5.132 -14.351 1.00 89.19 211 PHE A N 1
ATOM 1526 C CA . PHE A 1 211 ? 21.814 -3.715 -14.704 1.00 89.19 211 PHE A CA 1
ATOM 1527 C C . PHE A 1 211 ? 23.213 -3.121 -14.816 1.00 89.19 211 PHE A C 1
ATOM 1529 O O . PHE A 1 211 ? 23.397 -2.175 -15.570 1.00 89.19 211 PHE A O 1
ATOM 1536 N N . ILE A 1 212 ? 24.195 -3.655 -14.092 1.00 91.31 212 ILE A N 1
ATOM 1537 C CA . ILE A 1 212 ? 25.527 -3.068 -13.962 1.00 91.31 212 ILE A CA 1
ATOM 1538 C C . ILE A 1 212 ? 26.579 -4.145 -14.245 1.00 91.31 212 ILE A C 1
ATOM 1540 O O . ILE A 1 212 ? 26.703 -5.109 -13.492 1.00 91.31 212 ILE A O 1
ATOM 1544 N N . GLY A 1 213 ? 27.323 -3.976 -15.338 1.00 88.12 213 GLY A N 1
ATOM 1545 C CA . GLY A 1 213 ? 28.442 -4.826 -15.742 1.00 88.12 213 GLY A CA 1
ATOM 1546 C C . GLY A 1 213 ? 29.711 -4.549 -14.932 1.00 88.12 213 GLY A C 1
ATOM 1547 O O . GLY A 1 213 ? 29.704 -4.633 -13.707 1.00 88.12 213 GLY A O 1
ATOM 1548 N N . ASP A 1 214 ? 30.812 -4.224 -15.607 1.00 85.31 214 ASP A N 1
ATOM 1549 C CA . ASP A 1 214 ? 32.107 -4.031 -14.947 1.00 85.31 214 ASP A CA 1
ATOM 1550 C C . ASP A 1 214 ? 32.225 -2.644 -14.305 1.00 85.31 214 ASP A C 1
ATOM 1552 O O . ASP A 1 214 ? 32.171 -1.616 -14.981 1.00 85.31 214 ASP A O 1
ATOM 1556 N N . LEU A 1 215 ? 32.442 -2.600 -12.990 1.00 84.69 215 LEU A N 1
ATOM 1557 C CA . LEU A 1 215 ? 32.698 -1.352 -12.273 1.00 84.69 215 LEU A CA 1
ATOM 1558 C C . LEU A 1 215 ? 34.201 -1.018 -12.213 1.00 84.69 215 LEU A C 1
ATOM 1560 O O . LEU A 1 215 ? 35.042 -1.923 -12.143 1.00 84.69 215 LEU A O 1
ATOM 1564 N N . PRO A 1 216 ? 34.564 0.280 -12.154 1.00 79.19 216 PRO A N 1
ATOM 1565 C CA . PRO A 1 216 ? 35.938 0.700 -11.899 1.00 79.19 216 PRO A CA 1
ATOM 1566 C C . PRO A 1 216 ? 36.503 0.056 -10.626 1.00 79.19 216 PRO A C 1
ATOM 1568 O O . PRO A 1 216 ? 35.808 -0.080 -9.618 1.00 79.19 216 PRO A O 1
ATOM 1571 N N . GLY A 1 217 ? 37.776 -0.340 -10.670 1.00 79.94 217 GLY A N 1
ATOM 1572 C CA . GLY A 1 217 ? 38.442 -1.006 -9.546 1.00 79.94 217 GLY A CA 1
ATOM 1573 C C . GLY A 1 217 ? 38.098 -2.491 -9.386 1.00 79.94 217 GLY A C 1
ATOM 1574 O O . GLY A 1 217 ? 38.453 -3.070 -8.365 1.00 79.94 217 GLY A O 1
ATOM 1575 N N . GLY A 1 218 ? 37.424 -3.111 -10.366 1.00 78.31 218 GLY A N 1
ATOM 1576 C CA . GLY A 1 218 ? 37.153 -4.553 -10.363 1.00 78.31 218 GLY A CA 1
ATOM 1577 C C . GLY A 1 218 ? 36.190 -4.987 -9.260 1.00 78.31 218 GLY A C 1
ATOM 1578 O O . GLY A 1 218 ? 36.288 -6.106 -8.759 1.00 78.31 218 GLY A O 1
ATOM 1579 N N . ARG A 1 219 ? 35.295 -4.087 -8.837 1.00 83.75 219 ARG A N 1
ATOM 1580 C CA . ARG A 1 219 ? 34.302 -4.387 -7.801 1.00 83.75 219 ARG A CA 1
ATOM 1581 C C . ARG A 1 219 ? 33.359 -5.481 -8.298 1.00 83.75 219 ARG A C 1
ATOM 1583 O O . ARG A 1 219 ? 32.858 -5.402 -9.416 1.00 83.75 219 ARG A O 1
ATOM 1590 N N . ASP A 1 220 ? 33.100 -6.463 -7.442 1.00 86.19 220 ASP A N 1
ATOM 1591 C CA . ASP A 1 220 ? 32.199 -7.571 -7.745 1.00 86.19 220 ASP A CA 1
ATOM 1592 C C . ASP A 1 220 ? 30.744 -7.083 -7.825 1.00 86.19 220 ASP A C 1
ATOM 1594 O O . ASP A 1 220 ? 30.200 -6.564 -6.849 1.00 86.19 220 ASP A O 1
ATOM 1598 N N . THR A 1 221 ? 30.113 -7.239 -8.989 1.00 90.06 221 THR A N 1
ATOM 1599 C CA . THR A 1 221 ? 28.702 -6.899 -9.215 1.00 90.06 221 THR A CA 1
ATOM 1600 C C . THR A 1 221 ? 27.746 -8.068 -8.993 1.00 90.06 221 THR A C 1
ATOM 1602 O O . THR A 1 221 ? 26.540 -7.842 -8.918 1.00 90.06 221 THR A O 1
ATOM 1605 N N . ALA A 1 222 ? 28.250 -9.297 -8.825 1.00 89.25 222 ALA A N 1
ATOM 1606 C CA . ALA A 1 222 ? 27.445 -10.452 -8.423 1.00 89.25 222 ALA A CA 1
ATOM 1607 C C . ALA A 1 222 ? 27.100 -10.429 -6.926 1.00 89.25 222 ALA A C 1
ATOM 1609 O O . ALA A 1 222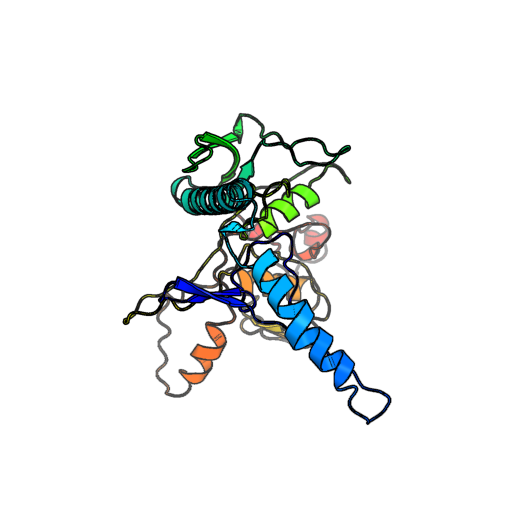 ? 26.089 -10.994 -6.516 1.00 89.25 222 ALA A O 1
ATOM 1610 N N . ALA A 1 223 ? 27.937 -9.778 -6.119 1.00 87.94 223 ALA A N 1
ATOM 1611 C CA . ALA A 1 223 ? 27.725 -9.563 -4.692 1.00 87.94 223 ALA A CA 1
ATOM 1612 C C . ALA A 1 223 ? 28.106 -8.126 -4.312 1.00 87.94 223 ALA A C 1
ATOM 1614 O O . ALA A 1 223 ? 28.960 -7.898 -3.450 1.00 87.94 223 ALA A O 1
ATOM 1615 N N . PHE A 1 224 ? 27.477 -7.148 -4.969 1.00 89.06 224 PHE A N 1
ATOM 1616 C CA . PHE A 1 224 ? 27.833 -5.741 -4.829 1.00 89.06 224 PHE A CA 1
ATOM 1617 C C . PHE A 1 224 ? 27.669 -5.248 -3.393 1.00 89.06 224 PHE A C 1
ATOM 1619 O O . PHE A 1 224 ? 26.636 -5.451 -2.750 1.00 89.06 224 PHE A O 1
ATOM 1626 N N . ARG A 1 225 ? 28.716 -4.586 -2.896 1.00 91.00 225 ARG A N 1
ATOM 1627 C CA . ARG A 1 225 ? 28.794 -3.981 -1.563 1.00 91.00 225 ARG A CA 1
ATOM 1628 C C . ARG A 1 225 ? 29.316 -2.561 -1.688 1.00 91.00 225 ARG A C 1
ATOM 1630 O O . ARG A 1 225 ? 30.348 -2.360 -2.329 1.00 91.00 225 ARG A O 1
ATOM 1637 N N . SER A 1 226 ? 28.637 -1.596 -1.079 1.00 89.75 226 SER A N 1
ATOM 1638 C CA . SER A 1 226 ? 29.065 -0.192 -1.013 1.00 89.75 226 SER A CA 1
ATOM 1639 C C . SER A 1 226 ? 28.506 0.455 0.245 1.00 89.75 226 SER A C 1
ATOM 1641 O O . SER A 1 226 ? 27.332 0.255 0.533 1.00 89.75 226 SER A O 1
ATOM 1643 N N . ASP A 1 227 ? 29.300 1.259 0.948 1.00 92.12 227 ASP A N 1
ATOM 1644 C CA . ASP A 1 227 ? 28.786 2.154 1.999 1.00 92.12 227 ASP A CA 1
ATOM 1645 C C . ASP A 1 227 ? 28.253 3.480 1.425 1.00 92.12 227 ASP A C 1
ATOM 1647 O O . ASP A 1 227 ? 27.575 4.219 2.126 1.00 92.12 227 ASP A O 1
ATOM 1651 N N . ASP A 1 228 ? 28.533 3.744 0.145 1.00 89.56 228 ASP A N 1
ATOM 1652 C CA . ASP A 1 228 ? 28.140 4.943 -0.597 1.00 89.56 228 ASP A CA 1
ATOM 1653 C C . ASP A 1 228 ? 27.806 4.531 -2.044 1.00 89.56 228 ASP A C 1
ATOM 1655 O O . ASP A 1 228 ? 28.694 4.341 -2.882 1.00 89.56 228 ASP A O 1
ATOM 1659 N N . ALA A 1 229 ? 26.546 4.180 -2.312 1.00 87.62 229 ALA A N 1
ATOM 1660 C CA . ALA A 1 229 ? 26.091 3.771 -3.642 1.00 87.62 229 ALA A CA 1
ATOM 1661 C C . ALA A 1 229 ? 25.625 4.984 -4.467 1.00 87.62 229 ALA A C 1
ATOM 1663 O O . ALA A 1 229 ? 24.899 5.840 -3.971 1.00 87.62 229 ALA A O 1
ATOM 1664 N N . SER A 1 230 ? 25.989 5.032 -5.752 1.00 89.69 230 SER A N 1
ATOM 1665 C CA . SER A 1 230 ? 25.451 6.021 -6.702 1.00 89.69 230 SER A CA 1
ATOM 1666 C C . SER A 1 230 ? 23.994 5.711 -7.063 1.00 89.69 230 SER A C 1
ATOM 1668 O O . SER A 1 230 ? 23.585 4.553 -6.960 1.00 89.69 230 SER A O 1
ATOM 1670 N N . GLY A 1 231 ? 23.240 6.680 -7.592 1.00 87.31 231 GLY A N 1
ATOM 1671 C CA . GLY A 1 231 ? 21.817 6.498 -7.920 1.00 87.31 231 GLY A CA 1
ATOM 1672 C C . GLY A 1 231 ? 21.476 5.303 -8.802 1.00 87.31 231 GLY A C 1
ATOM 1673 O O . GLY A 1 231 ? 20.522 4.581 -8.528 1.00 87.31 231 GLY A O 1
ATOM 1674 N N . SER A 1 232 ? 22.285 5.018 -9.826 1.00 89.06 232 SER A N 1
ATOM 1675 C CA . SER A 1 232 ? 22.065 3.844 -10.681 1.00 89.06 232 SER A CA 1
ATOM 1676 C C . SER A 1 232 ? 22.359 2.525 -9.964 1.00 89.06 232 SER A C 1
ATOM 1678 O O . SER A 1 232 ? 21.633 1.552 -10.153 1.00 89.06 232 SER A O 1
ATOM 1680 N N . THR A 1 233 ? 23.389 2.472 -9.115 1.00 89.81 233 THR A N 1
ATOM 1681 C CA . THR A 1 233 ? 23.732 1.252 -8.362 1.00 89.81 233 THR A CA 1
ATOM 1682 C C . THR A 1 233 ? 22.776 1.000 -7.196 1.00 89.81 2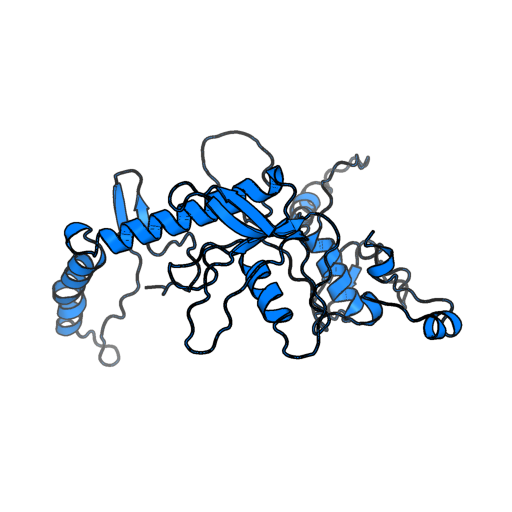33 THR A C 1
ATOM 1684 O O . THR A 1 233 ? 22.387 -0.147 -6.972 1.00 89.81 233 THR A O 1
ATOM 1687 N N . SER A 1 234 ? 22.329 2.051 -6.500 1.00 86.56 234 SER A N 1
ATOM 1688 C CA . SER A 1 234 ? 21.338 1.958 -5.423 1.00 86.56 234 SER A CA 1
ATOM 1689 C C . SER A 1 234 ? 19.969 1.540 -5.958 1.00 86.56 234 SER A C 1
ATOM 1691 O O . SER A 1 234 ? 19.342 0.647 -5.379 1.00 86.56 234 SER A O 1
ATOM 1693 N N . GLN A 1 235 ? 19.547 2.094 -7.100 1.00 86.38 235 GLN A N 1
ATOM 1694 C CA . GLN A 1 235 ? 18.302 1.720 -7.764 1.00 86.38 235 GLN A CA 1
ATOM 1695 C C . GLN A 1 235 ? 18.369 0.314 -8.380 1.00 86.38 235 GLN A C 1
ATOM 1697 O O . GLN A 1 235 ? 17.430 -0.461 -8.215 1.00 86.38 235 GLN A O 1
ATOM 1702 N N . ALA A 1 236 ? 19.478 -0.073 -9.025 1.00 87.19 236 ALA A N 1
ATOM 1703 C CA . ALA A 1 236 ? 19.665 -1.442 -9.517 1.00 87.19 236 ALA A CA 1
ATOM 1704 C C . ALA A 1 236 ? 19.560 -2.466 -8.378 1.00 87.19 236 ALA A C 1
ATOM 1706 O O . ALA A 1 236 ? 18.884 -3.486 -8.516 1.00 87.19 236 ALA A O 1
ATOM 1707 N N . ALA A 1 237 ? 20.176 -2.169 -7.232 1.00 86.69 237 ALA A N 1
ATOM 1708 C CA . ALA A 1 237 ? 20.061 -3.002 -6.045 1.00 86.69 237 ALA A CA 1
ATOM 1709 C C . ALA A 1 237 ? 18.635 -3.004 -5.459 1.00 86.69 237 ALA A C 1
ATOM 1711 O O . ALA A 1 237 ? 18.192 -4.054 -5.003 1.00 86.69 237 ALA A O 1
ATOM 1712 N N . ASN A 1 238 ? 17.893 -1.888 -5.515 1.00 80.69 238 ASN A N 1
ATOM 1713 C CA . ASN A 1 238 ? 16.480 -1.834 -5.105 1.00 80.69 238 ASN A CA 1
ATOM 1714 C C . ASN A 1 238 ? 15.608 -2.746 -5.981 1.00 80.69 238 ASN A C 1
ATOM 1716 O O . ASN A 1 238 ? 14.794 -3.501 -5.457 1.00 80.69 238 ASN A O 1
ATOM 1720 N N . ILE A 1 239 ? 15.809 -2.733 -7.303 1.00 81.50 239 ILE A N 1
ATOM 1721 C CA . ILE A 1 239 ? 15.064 -3.600 -8.231 1.00 81.50 239 ILE A CA 1
ATOM 1722 C C . ILE A 1 239 ? 15.344 -5.078 -7.936 1.00 81.50 239 ILE A C 1
ATOM 1724 O O . ILE A 1 239 ? 14.420 -5.885 -7.878 1.00 81.50 239 ILE A O 1
ATOM 1728 N N . GLN A 1 240 ? 16.613 -5.436 -7.732 1.00 82.88 240 GLN A N 1
ATOM 1729 C CA . GLN A 1 240 ? 17.014 -6.821 -7.464 1.00 82.88 240 GLN A CA 1
ATOM 1730 C C . GLN A 1 240 ? 16.481 -7.323 -6.120 1.00 82.88 240 GLN A C 1
ATOM 1732 O O . GLN A 1 240 ? 15.918 -8.414 -6.059 1.00 82.88 240 GLN A O 1
ATOM 1737 N N . ALA A 1 241 ? 16.569 -6.493 -5.077 1.00 72.56 241 ALA A N 1
ATOM 1738 C CA . ALA A 1 241 ? 15.970 -6.787 -3.780 1.00 72.56 241 ALA A CA 1
ATOM 1739 C C . ALA A 1 241 ? 14.436 -6.897 -3.861 1.00 72.56 241 ALA A C 1
ATOM 1741 O O . ALA A 1 241 ? 13.836 -7.733 -3.194 1.00 72.56 241 ALA A O 1
ATOM 1742 N N . GLY A 1 242 ? 13.786 -6.092 -4.706 1.00 65.94 242 GLY A N 1
ATOM 1743 C CA . GLY A 1 242 ? 12.338 -6.133 -4.902 1.00 65.94 242 GLY A CA 1
ATOM 1744 C C . GLY A 1 242 ? 11.846 -7.429 -5.551 1.00 65.94 242 GLY A C 1
ATOM 1745 O O . GLY A 1 242 ? 10.906 -8.037 -5.051 1.00 65.94 242 GLY A O 1
ATOM 1746 N N . ILE A 1 243 ? 12.473 -7.865 -6.650 1.00 66.06 243 ILE A N 1
ATOM 1747 C CA . ILE A 1 243 ? 11.946 -8.943 -7.509 1.00 66.06 243 ILE A CA 1
ATOM 1748 C C . ILE A 1 243 ? 12.028 -10.324 -6.854 1.00 66.06 243 ILE A C 1
ATOM 1750 O O . ILE A 1 243 ? 11.100 -11.112 -6.995 1.00 66.06 243 ILE A O 1
ATOM 1754 N N . GLY A 1 244 ? 13.118 -10.623 -6.152 1.00 61.34 244 GLY A N 1
ATOM 1755 C CA . GLY A 1 244 ? 13.388 -11.931 -5.561 1.00 61.34 244 GLY A CA 1
ATOM 1756 C C . GLY A 1 244 ? 13.404 -13.127 -6.524 1.00 61.34 244 GLY A C 1
ATOM 1757 O O . GLY A 1 244 ? 12.415 -13.495 -7.160 1.00 61.34 244 GLY A O 1
ATOM 1758 N N . ARG A 1 245 ? 14.530 -13.835 -6.610 1.00 47.94 245 ARG A N 1
ATOM 1759 C CA . ARG A 1 245 ? 14.559 -15.155 -7.236 1.00 47.94 245 ARG A CA 1
ATOM 1760 C C . ARG A 1 245 ? 13.821 -16.125 -6.319 1.00 47.94 245 ARG A C 1
ATOM 1762 O O . ARG A 1 245 ? 14.280 -16.457 -5.232 1.00 47.94 245 ARG A O 1
ATOM 1769 N N . ARG A 1 246 ? 12.732 -16.725 -6.812 1.00 41.97 246 ARG A N 1
ATOM 1770 C CA . ARG A 1 246 ? 12.323 -18.046 -6.310 1.00 41.97 246 ARG A CA 1
ATOM 1771 C C . ARG A 1 246 ? 13.529 -18.969 -6.477 1.00 41.97 246 ARG A C 1
ATOM 1773 O O . ARG A 1 246 ? 13.884 -19.302 -7.607 1.00 41.97 246 ARG A O 1
ATOM 1780 N N . ALA A 1 247 ? 14.188 -19.337 -5.381 1.00 37.06 247 ALA A N 1
ATOM 1781 C CA . ALA A 1 247 ? 15.317 -20.256 -5.382 1.00 37.06 247 ALA A CA 1
ATOM 1782 C C . ALA A 1 247 ? 14.863 -21.646 -5.873 1.00 37.06 247 ALA A C 1
ATOM 1784 O O . ALA A 1 247 ? 14.513 -22.527 -5.100 1.00 37.06 247 ALA A O 1
ATOM 1785 N N . GLY A 1 248 ? 14.829 -21.820 -7.195 1.00 33.47 248 GLY A N 1
ATOM 1786 C CA . GLY A 1 248 ? 14.518 -23.062 -7.905 1.00 33.47 248 GLY A CA 1
ATOM 1787 C C . GLY A 1 248 ? 15.702 -23.580 -8.722 1.00 33.47 248 GLY A C 1
ATOM 1788 O O . GLY A 1 248 ? 15.505 -24.233 -9.740 1.00 33.47 248 GLY A O 1
ATOM 1789 N N . GLY A 1 249 ? 16.933 -23.254 -8.320 1.00 29.78 249 GLY A N 1
ATOM 1790 C CA . GLY A 1 249 ? 18.159 -23.716 -8.970 1.00 29.78 249 GLY A CA 1
ATOM 1791 C C . GLY A 1 249 ? 19.025 -24.490 -7.987 1.00 29.78 249 GLY A C 1
ATOM 1792 O O . GLY A 1 249 ? 19.481 -23.929 -6.994 1.00 29.78 249 GLY A O 1
ATOM 1793 N N . ALA A 1 250 ? 19.249 -25.773 -8.259 1.00 30.86 250 ALA A N 1
ATOM 1794 C CA . ALA A 1 250 ? 20.171 -26.612 -7.508 1.00 30.86 250 ALA A CA 1
ATOM 1795 C C . ALA A 1 250 ? 21.599 -26.039 -7.583 1.00 30.86 250 ALA A C 1
ATOM 1797 O O . ALA A 1 250 ? 22.292 -26.205 -8.584 1.00 30.86 250 ALA A O 1
ATOM 1798 N N . TRP A 1 251 ? 22.052 -25.381 -6.515 1.00 36.62 251 TRP A N 1
ATOM 1799 C CA . TRP A 1 251 ? 23.469 -25.087 -6.317 1.00 36.62 251 TRP A CA 1
ATOM 1800 C C . TRP A 1 251 ? 24.124 -26.294 -5.647 1.00 36.62 251 TRP A C 1
ATOM 1802 O O . TRP A 1 251 ? 24.013 -26.507 -4.439 1.00 36.62 251 TRP A O 1
ATOM 1812 N N . GLY A 1 252 ? 24.774 -27.123 -6.465 1.00 34.16 252 GLY A N 1
ATOM 1813 C CA . GLY A 1 252 ? 25.657 -28.187 -6.004 1.00 34.16 252 GLY A CA 1
ATOM 1814 C C . GLY A 1 252 ? 26.897 -27.588 -5.342 1.00 34.16 252 GLY A C 1
ATOM 1815 O O . GLY A 1 252 ? 27.712 -26.952 -6.001 1.00 34.16 252 GLY A O 1
ATOM 1816 N N . GLY A 1 253 ? 27.029 -27.790 -4.035 1.00 31.09 253 GLY A N 1
ATOM 1817 C CA . GLY A 1 253 ? 28.184 -27.354 -3.255 1.00 31.09 253 GLY A CA 1
ATOM 1818 C C . GLY A 1 253 ? 28.021 -27.757 -1.796 1.00 31.09 253 GLY A C 1
ATOM 1819 O O . GLY A 1 253 ? 27.531 -26.983 -0.979 1.00 31.09 253 GLY A O 1
ATOM 1820 N N . GLY A 1 254 ? 28.367 -29.007 -1.482 1.00 32.78 254 GLY A N 1
ATOM 1821 C CA . GLY A 1 254 ? 28.315 -29.549 -0.128 1.00 32.78 254 GLY A CA 1
ATOM 1822 C C . GLY A 1 254 ? 29.312 -28.849 0.794 1.00 32.78 254 GLY A C 1
ATOM 1823 O O . GLY A 1 254 ? 30.519 -28.932 0.590 1.00 32.78 254 GLY A O 1
ATOM 1824 N N . GLY A 1 255 ? 28.804 -28.184 1.828 1.00 30.41 255 GLY A N 1
ATOM 1825 C CA . GLY A 1 255 ? 29.614 -27.632 2.906 1.00 30.41 255 GLY A CA 1
ATOM 1826 C C . GLY A 1 255 ? 28.743 -27.064 4.022 1.00 30.41 255 GLY A C 1
ATOM 1827 O O . GLY A 1 255 ? 27.855 -26.246 3.778 1.00 30.41 255 GLY A O 1
ATOM 1828 N N . ALA A 1 256 ? 29.013 -27.472 5.264 1.00 37.03 256 ALA A N 1
ATOM 1829 C CA . ALA A 1 256 ? 28.285 -27.060 6.471 1.00 37.03 256 ALA A CA 1
ATOM 1830 C C . ALA A 1 256 ? 28.384 -25.548 6.795 1.00 37.03 256 ALA A C 1
ATOM 1832 O O . ALA A 1 256 ? 27.744 -25.076 7.728 1.00 37.03 256 ALA A O 1
ATOM 1833 N N . PHE A 1 257 ? 29.123 -24.771 5.995 1.00 31.77 257 PHE A N 1
ATOM 1834 C CA . PHE A 1 257 ? 29.204 -23.309 6.082 1.00 31.77 257 PHE A CA 1
ATOM 1835 C C . PHE A 1 257 ? 28.064 -22.582 5.330 1.00 31.77 257 PHE A C 1
ATOM 1837 O O . PHE A 1 257 ? 27.870 -21.383 5.501 1.00 31.77 257 PHE A O 1
ATOM 1844 N N . GLY A 1 258 ? 27.273 -23.297 4.515 1.00 28.69 258 GLY A N 1
ATOM 1845 C CA . GLY A 1 258 ? 26.214 -22.712 3.678 1.00 28.69 258 GLY A CA 1
ATOM 1846 C C . GLY A 1 258 ? 24.856 -22.501 4.360 1.00 28.69 258 GLY A C 1
ATOM 1847 O O . GLY A 1 258 ? 23.981 -21.876 3.775 1.00 28.69 258 GLY A O 1
ATOM 1848 N N . ALA A 1 259 ? 24.626 -23.021 5.571 1.00 32.97 259 ALA A N 1
ATOM 1849 C CA . ALA A 1 259 ? 23.318 -22.921 6.234 1.00 32.97 259 ALA A CA 1
ATOM 1850 C C . ALA A 1 259 ? 23.077 -21.555 6.906 1.00 32.97 259 ALA A C 1
ATOM 1852 O O . ALA A 1 259 ? 22.017 -20.975 6.721 1.00 32.97 259 ALA A O 1
ATOM 1853 N N . ALA A 1 260 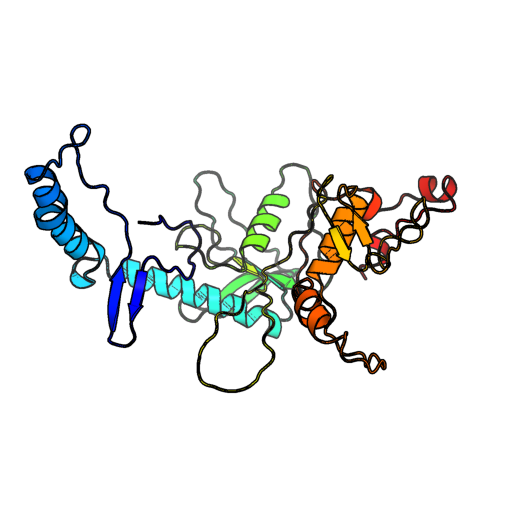? 24.079 -20.994 7.589 1.00 32.53 260 ALA A N 1
ATOM 1854 C CA . ALA A 1 260 ? 23.942 -19.710 8.288 1.00 32.53 260 ALA A CA 1
ATOM 1855 C C . ALA A 1 260 ? 23.928 -18.486 7.345 1.00 32.53 260 ALA A C 1
ATOM 1857 O O . ALA A 1 260 ? 23.402 -17.434 7.698 1.00 32.53 260 ALA A O 1
ATOM 1858 N N . LEU A 1 261 ? 24.490 -18.611 6.132 1.00 31.02 261 LEU A N 1
ATOM 1859 C CA . LEU A 1 261 ? 24.382 -17.575 5.095 1.00 31.02 261 LEU A CA 1
ATOM 1860 C C . LEU A 1 261 ? 23.055 -17.645 4.318 1.00 31.02 261 LEU A C 1
ATOM 1862 O O . LEU A 1 261 ? 22.635 -16.625 3.781 1.00 31.02 261 LEU A O 1
ATOM 1866 N N . ARG A 1 262 ? 22.381 -18.808 4.289 1.00 32.78 262 ARG A N 1
ATOM 1867 C CA . ARG A 1 262 ? 21.055 -18.967 3.662 1.00 32.78 262 ARG A CA 1
ATOM 1868 C C . ARG A 1 262 ? 19.986 -18.136 4.375 1.00 32.78 262 ARG A C 1
ATOM 1870 O O . ARG A 1 262 ? 19.268 -17.402 3.710 1.00 32.78 262 ARG A O 1
ATOM 1877 N N . GLU A 1 263 ? 19.979 -18.136 5.710 1.00 32.19 263 GLU A N 1
ATOM 1878 C CA . GLU A 1 263 ? 19.034 -17.334 6.512 1.00 32.19 263 GLU A CA 1
ATOM 1879 C C . GLU A 1 263 ? 19.207 -15.815 6.328 1.00 32.19 263 GLU A C 1
ATOM 1881 O O . GLU A 1 263 ? 18.250 -15.060 6.468 1.00 32.19 263 GLU A O 1
ATOM 1886 N N . ARG A 1 264 ? 20.416 -15.345 5.983 1.00 33.03 264 ARG A N 1
ATOM 1887 C CA . ARG A 1 264 ? 20.669 -13.919 5.701 1.00 33.03 264 ARG A CA 1
ATOM 1888 C C . ARG A 1 264 ? 20.322 -13.505 4.268 1.00 33.03 264 ARG A C 1
ATOM 1890 O O . ARG A 1 264 ? 20.130 -12.317 4.036 1.00 33.03 264 ARG A O 1
ATOM 1897 N N . TRP A 1 265 ? 20.261 -14.449 3.327 1.00 33.72 265 TRP A N 1
ATOM 1898 C CA . TRP A 1 265 ? 20.028 -14.175 1.904 1.00 33.72 265 TRP A CA 1
ATOM 1899 C C . TRP A 1 265 ? 18.544 -14.254 1.523 1.00 33.72 265 TRP A C 1
ATOM 1901 O O . TRP A 1 265 ? 18.078 -13.441 0.732 1.00 33.72 265 TRP A O 1
ATOM 1911 N N . GLU A 1 266 ? 17.778 -15.168 2.131 1.00 37.25 266 GLU A N 1
ATOM 1912 C CA . GLU A 1 266 ? 16.329 -15.305 1.885 1.00 37.25 266 GLU A CA 1
ATOM 1913 C C . GLU A 1 266 ? 15.519 -14.068 2.328 1.00 37.25 266 GLU A C 1
ATOM 1915 O O . GLU A 1 266 ? 14.402 -13.868 1.863 1.00 37.25 266 GLU A O 1
ATOM 1920 N N . ALA A 1 267 ? 16.093 -13.202 3.172 1.00 32.78 267 ALA A N 1
ATOM 1921 C CA . ALA A 1 267 ? 15.457 -11.978 3.663 1.00 32.78 267 ALA A CA 1
ATOM 1922 C C . ALA A 1 267 ? 15.680 -10.727 2.782 1.00 32.78 267 ALA A C 1
ATOM 1924 O O . ALA A 1 267 ? 15.038 -9.706 3.017 1.00 32.78 267 ALA A O 1
ATOM 1925 N N . LEU A 1 268 ? 16.592 -10.767 1.799 1.00 44.25 268 LEU A N 1
ATOM 1926 C CA . LEU A 1 268 ? 16.941 -9.606 0.956 1.00 44.25 268 LEU A CA 1
ATOM 1927 C C . LEU A 1 268 ? 16.095 -9.494 -0.318 1.00 44.25 268 LEU A C 1
ATOM 1929 O O . LEU A 1 268 ? 16.158 -8.483 -1.011 1.00 44.25 268 LEU A O 1
ATOM 1933 N N . GLU A 1 269 ? 15.306 -10.520 -0.613 1.00 57.75 269 GLU A N 1
ATOM 1934 C CA . GLU A 1 269 ? 14.542 -10.669 -1.840 1.00 57.75 269 GLU A CA 1
ATOM 1935 C C . GLU A 1 269 ? 13.043 -10.732 -1.517 1.00 57.75 269 GLU A C 1
ATOM 1937 O O . GLU A 1 269 ? 12.506 -11.767 -1.133 1.00 57.75 269 GLU A O 1
ATOM 1942 N N . ALA A 1 270 ? 12.368 -9.594 -1.658 1.00 61.94 270 ALA A N 1
ATOM 1943 C CA . ALA A 1 270 ? 10.982 -9.384 -1.248 1.00 61.94 270 ALA A CA 1
ATOM 1944 C C . ALA A 1 270 ? 9.944 -10.196 -2.043 1.00 61.94 270 ALA A C 1
ATOM 1946 O O . ALA A 1 270 ? 8.827 -10.391 -1.568 1.00 61.94 270 ALA A O 1
ATOM 1947 N N . GLY A 1 271 ? 10.285 -10.655 -3.251 1.00 68.06 271 GLY A N 1
ATOM 1948 C CA . GLY A 1 271 ? 9.363 -11.412 -4.103 1.00 68.06 271 GLY A CA 1
ATOM 1949 C C . GLY A 1 271 ? 8.213 -10.575 -4.672 1.00 68.06 271 GLY A C 1
ATOM 1950 O O . GLY A 1 271 ? 7.160 -11.130 -4.997 1.00 68.06 271 GLY A O 1
ATOM 1951 N N . SER A 1 272 ? 8.395 -9.256 -4.780 1.00 72.38 272 SER A N 1
ATOM 1952 C CA . SER A 1 272 ? 7.389 -8.338 -5.305 1.00 72.38 272 SER A CA 1
ATOM 1953 C C . SER A 1 272 ? 7.095 -8.641 -6.776 1.00 72.38 272 SER A C 1
ATOM 1955 O O . SER A 1 272 ? 7.991 -8.769 -7.613 1.00 72.38 272 SER A O 1
ATOM 1957 N N . ARG A 1 273 ? 5.808 -8.744 -7.099 1.00 78.19 273 ARG A N 1
ATOM 1958 C CA . ARG A 1 273 ? 5.260 -8.967 -8.443 1.00 78.19 273 ARG A CA 1
ATOM 1959 C C . ARG A 1 273 ? 4.825 -7.656 -9.098 1.00 78.19 273 ARG A C 1
ATOM 1961 O O . ARG A 1 273 ? 4.476 -7.671 -10.279 1.00 78.19 273 ARG A O 1
ATOM 1968 N N . LEU A 1 274 ? 4.851 -6.543 -8.361 1.00 82.25 274 LEU A N 1
ATOM 1969 C CA . LEU A 1 274 ? 4.528 -5.204 -8.842 1.00 82.25 274 LEU A CA 1
ATOM 1970 C C . LEU A 1 274 ? 5.613 -4.201 -8.428 1.00 82.25 274 LEU A C 1
ATOM 1972 O O . LEU A 1 274 ? 5.708 -3.807 -7.268 1.00 82.25 274 LEU A O 1
ATOM 1976 N N . LEU A 1 275 ? 6.394 -3.745 -9.409 1.00 83.06 275 LEU A N 1
ATOM 1977 C CA . LEU A 1 275 ? 7.336 -2.639 -9.242 1.00 83.06 275 LEU A CA 1
ATOM 1978 C C . LEU A 1 275 ? 6.684 -1.336 -9.703 1.00 83.06 275 LEU A C 1
ATOM 1980 O O . LEU A 1 275 ? 6.160 -1.264 -10.815 1.00 83.06 275 LEU A O 1
ATOM 1984 N N . LEU A 1 276 ? 6.757 -0.302 -8.870 1.00 83.50 276 LEU A N 1
ATOM 1985 C CA . LEU A 1 276 ? 6.283 1.041 -9.195 1.00 83.50 276 LEU A CA 1
ATOM 1986 C C . LEU A 1 276 ? 7.485 1.972 -9.329 1.00 83.50 276 LEU A C 1
ATOM 1988 O O . LEU A 1 276 ? 8.331 2.027 -8.438 1.00 83.50 276 LEU A O 1
ATOM 1992 N N . LEU A 1 277 ? 7.569 2.680 -10.452 1.00 83.00 277 LEU A N 1
ATOM 1993 C CA . LEU A 1 277 ? 8.661 3.598 -10.755 1.00 83.00 277 LEU A CA 1
ATOM 1994 C C . LEU A 1 277 ? 8.084 4.969 -11.094 1.00 83.00 277 LEU A C 1
ATOM 1996 O O . LEU A 1 277 ? 7.192 5.065 -11.937 1.00 83.00 277 LEU A O 1
ATOM 2000 N N . ASP A 1 278 ? 8.627 6.009 -10.467 1.00 84.38 278 ASP A N 1
ATOM 2001 C CA . ASP A 1 278 ? 8.377 7.402 -10.842 1.00 84.38 278 ASP A CA 1
ATOM 2002 C C . ASP A 1 278 ? 9.659 7.986 -11.445 1.00 84.38 278 ASP A C 1
ATOM 2004 O O . ASP A 1 278 ? 10.708 7.978 -10.791 1.00 84.38 278 ASP A O 1
ATOM 2008 N N . GLU A 1 279 ? 9.578 8.469 -12.688 1.00 84.12 279 GLU A N 1
ATOM 2009 C CA . GLU A 1 279 ? 10.708 9.039 -13.433 1.00 84.12 279 GLU A CA 1
ATOM 2010 C C . GLU A 1 279 ? 11.389 10.160 -12.644 1.00 84.12 279 GLU A C 1
ATOM 2012 O O . GLU A 1 279 ? 12.618 10.193 -12.585 1.00 84.12 279 GLU A O 1
ATOM 2017 N N . ASP A 1 280 ? 10.605 10.995 -11.954 1.00 82.25 280 ASP A N 1
ATOM 2018 C CA . ASP A 1 280 ? 11.098 12.146 -11.186 1.00 82.25 280 ASP A CA 1
ATOM 2019 C C . ASP A 1 280 ? 11.993 11.736 -9.997 1.00 82.25 280 ASP A C 1
ATOM 2021 O O . ASP A 1 280 ? 12.683 12.566 -9.405 1.00 82.25 280 ASP A O 1
ATOM 2025 N N . THR A 1 281 ? 12.002 10.448 -9.641 1.00 78.06 281 THR A N 1
ATOM 2026 C CA . THR A 1 281 ? 12.786 9.892 -8.525 1.00 78.06 281 THR A CA 1
ATOM 2027 C C . THR A 1 281 ? 13.718 8.750 -8.940 1.00 78.06 281 THR A C 1
ATOM 2029 O O . THR A 1 281 ? 14.335 8.108 -8.087 1.00 78.06 281 THR A O 1
ATOM 2032 N N . CYS A 1 282 ? 13.832 8.484 -10.243 1.00 84.31 282 CYS A N 1
ATOM 2033 C CA . CYS A 1 282 ? 14.704 7.453 -10.792 1.00 84.31 282 CYS A CA 1
ATOM 2034 C C . CYS A 1 282 ? 15.998 8.049 -11.361 1.00 84.31 282 CYS A C 1
ATOM 2036 O O . CYS A 1 282 ? 16.031 9.150 -11.904 1.00 84.31 282 CYS A O 1
ATOM 2038 N N . ALA A 1 283 ? 17.075 7.271 -11.319 1.00 87.06 283 ALA A N 1
ATOM 2039 C CA . ALA A 1 283 ? 18.323 7.597 -11.986 1.00 87.06 283 ALA A CA 1
ATOM 2040 C C . ALA A 1 283 ? 18.146 7.480 -13.510 1.00 87.06 283 ALA A C 1
ATOM 2042 O O . ALA A 1 283 ? 17.979 6.384 -14.050 1.00 87.06 283 ALA A O 1
ATOM 2043 N N . THR A 1 284 ? 18.207 8.606 -14.228 1.00 87.00 284 THR A N 1
ATOM 2044 C CA . THR A 1 284 ? 17.944 8.669 -15.678 1.00 87.00 284 THR A CA 1
ATOM 2045 C C . THR A 1 284 ? 18.809 7.700 -16.486 1.00 87.00 284 THR A C 1
ATOM 2047 O O . THR A 1 284 ? 18.314 7.040 -17.398 1.00 87.00 284 THR A O 1
ATOM 2050 N N . ASN A 1 285 ? 20.087 7.565 -16.119 1.00 87.62 285 ASN A N 1
ATOM 2051 C CA . ASN A 1 285 ? 21.042 6.663 -16.769 1.00 87.62 285 ASN A CA 1
ATOM 2052 C C . ASN A 1 285 ? 20.705 5.173 -16.584 1.00 87.62 285 ASN A C 1
ATOM 2054 O O . ASN A 1 285 ? 21.143 4.353 -17.388 1.00 87.62 285 ASN A O 1
ATOM 2058 N N . LEU A 1 286 ? 19.927 4.822 -15.555 1.00 87.69 286 LEU A N 1
ATOM 2059 C CA . LEU A 1 286 ? 19.392 3.477 -15.376 1.00 87.69 286 LEU A CA 1
ATOM 2060 C C . LEU A 1 286 ? 18.077 3.279 -16.139 1.00 87.69 286 LEU A C 1
ATOM 2062 O O . LEU A 1 286 ? 17.760 2.153 -16.496 1.00 87.69 286 LEU A O 1
ATOM 2066 N N . MET A 1 287 ? 17.311 4.333 -16.419 1.00 88.31 287 MET A N 1
ATOM 2067 C CA . MET A 1 287 ? 16.020 4.216 -17.109 1.00 88.31 287 MET A CA 1
ATOM 2068 C C . MET A 1 287 ? 16.184 4.088 -18.627 1.00 88.31 287 MET A C 1
ATOM 2070 O O . MET A 1 287 ? 15.609 3.193 -19.259 1.00 88.31 287 MET A O 1
ATOM 2074 N N . VAL A 1 288 ? 16.997 4.961 -19.221 1.00 90.00 288 VAL A N 1
ATOM 2075 C CA . VAL A 1 288 ? 17.131 5.098 -20.674 1.00 90.00 288 VAL A CA 1
ATOM 2076 C C . VAL A 1 288 ? 18.578 5.363 -21.071 1.00 90.00 288 VAL A C 1
ATOM 2078 O O . VAL A 1 288 ? 19.364 5.925 -20.311 1.00 90.00 288 VAL A O 1
ATOM 2081 N N . ARG A 1 289 ? 18.927 4.983 -22.301 1.00 86.50 289 ARG A N 1
ATOM 2082 C CA . ARG A 1 289 ? 20.191 5.368 -22.928 1.00 86.50 289 ARG A CA 1
ATOM 2083 C C . ARG A 1 289 ? 19.947 5.988 -24.290 1.00 86.50 289 ARG A C 1
ATOM 2085 O O . ARG A 1 289 ? 19.288 5.399 -25.142 1.00 86.50 289 ARG A O 1
ATOM 2092 N N . ASP A 1 290 ? 20.531 7.162 -24.481 1.00 88.62 290 ASP A N 1
ATOM 2093 C CA . ASP A 1 290 ? 20.488 7.890 -25.742 1.00 88.62 290 ASP A CA 1
ATOM 2094 C C . ASP A 1 290 ? 21.481 7.319 -26.773 1.00 88.62 290 ASP A C 1
ATOM 2096 O O . ASP A 1 290 ? 22.591 6.894 -26.434 1.00 88.62 290 ASP A O 1
ATOM 2100 N N . ALA A 1 291 ? 21.096 7.345 -28.052 1.00 87.50 291 ALA A N 1
ATOM 2101 C CA . ALA A 1 291 ? 21.904 6.817 -29.151 1.00 87.50 291 ALA A CA 1
ATOM 2102 C C . ALA A 1 291 ? 23.214 7.598 -29.369 1.00 87.50 291 ALA A C 1
ATOM 2104 O O . ALA A 1 291 ? 24.235 7.002 -29.714 1.00 87.50 291 ALA A O 1
ATOM 2105 N N . ARG A 1 292 ? 23.227 8.918 -29.136 1.00 89.75 292 ARG A N 1
ATOM 2106 C CA . ARG A 1 292 ? 24.445 9.742 -29.243 1.00 89.75 292 ARG A CA 1
ATOM 2107 C C . ARG A 1 292 ? 25.406 9.410 -28.113 1.00 89.75 292 ARG A C 1
ATOM 2109 O O . ARG A 1 292 ? 26.605 9.276 -28.347 1.00 89.75 292 ARG A O 1
ATOM 2116 N N . MET A 1 293 ? 24.877 9.219 -26.904 1.00 87.50 293 MET A N 1
ATOM 2117 C CA . MET A 1 293 ? 25.683 8.790 -25.762 1.00 87.50 293 MET A CA 1
ATOM 2118 C C . MET A 1 293 ? 26.281 7.397 -25.998 1.00 87.50 293 MET A C 1
ATOM 2120 O O . MET A 1 293 ? 27.454 7.170 -25.710 1.00 87.50 293 MET A O 1
ATOM 2124 N N . ALA A 1 294 ? 25.510 6.479 -26.591 1.00 84.81 294 ALA A N 1
ATOM 2125 C CA . ALA A 1 294 ? 26.001 5.161 -26.985 1.00 84.81 294 ALA A CA 1
ATOM 2126 C C . ALA A 1 294 ? 27.117 5.215 -28.045 1.00 84.81 294 ALA A C 1
ATOM 2128 O O . ALA A 1 294 ? 28.050 4.419 -27.977 1.00 84.81 294 ALA A O 1
ATOM 2129 N N . ALA A 1 295 ? 27.055 6.167 -28.981 1.00 88.56 295 ALA A N 1
ATOM 2130 C CA . ALA A 1 295 ? 28.110 6.383 -29.972 1.00 88.56 295 ALA A CA 1
ATOM 2131 C C . ALA A 1 295 ? 29.396 6.973 -29.362 1.00 88.56 295 ALA A C 1
ATOM 2133 O O . ALA A 1 295 ? 30.491 6.658 -29.824 1.00 88.56 295 ALA A O 1
ATOM 2134 N N . LEU A 1 296 ? 29.276 7.818 -28.332 1.00 90.69 296 LEU A N 1
ATOM 2135 C CA . LEU A 1 296 ? 30.419 8.474 -27.691 1.00 90.69 296 LEU A CA 1
ATOM 2136 C C . LEU A 1 296 ? 31.112 7.581 -26.648 1.00 90.69 296 LEU A C 1
ATOM 213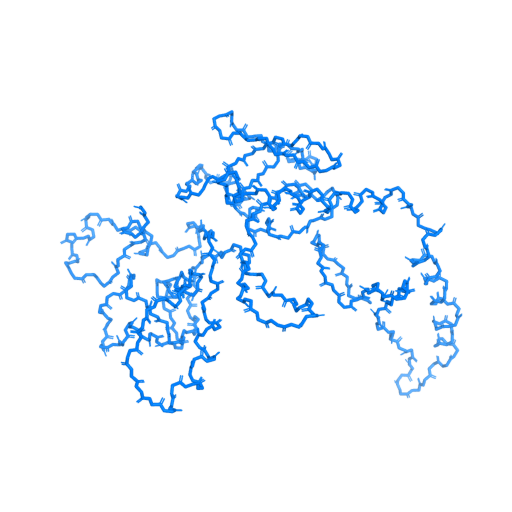8 O O . LEU A 1 296 ? 32.338 7.559 -26.576 1.00 90.69 296 LEU A O 1
ATOM 2142 N N . VAL A 1 297 ? 30.347 6.836 -25.846 1.00 85.00 297 VAL A N 1
ATOM 2143 C CA . VAL A 1 297 ? 30.875 5.924 -24.819 1.00 85.00 297 VAL A CA 1
ATOM 2144 C C . VAL A 1 297 ? 30.587 4.487 -25.238 1.00 85.00 297 VAL A C 1
ATOM 2146 O O . VAL A 1 297 ? 29.516 3.938 -24.981 1.00 85.00 297 VAL A O 1
ATOM 2149 N N . ALA A 1 298 ? 31.577 3.872 -25.889 1.00 77.62 298 ALA A N 1
ATOM 2150 C CA . ALA A 1 298 ? 31.472 2.512 -26.419 1.00 77.62 298 ALA A CA 1
ATOM 2151 C C . ALA A 1 298 ? 31.398 1.433 -25.321 1.00 77.62 298 ALA A C 1
ATOM 2153 O O . ALA A 1 298 ? 30.772 0.393 -25.515 1.00 77.62 298 ALA A O 1
ATOM 2154 N N . ARG A 1 299 ? 32.022 1.677 -24.160 1.00 81.12 299 ARG A N 1
ATOM 2155 C CA . ARG A 1 299 ? 31.996 0.787 -22.989 1.00 81.12 299 ARG A CA 1
ATOM 2156 C C . ARG A 1 299 ? 31.285 1.476 -21.832 1.00 81.12 299 ARG A C 1
ATOM 2158 O O . ARG A 1 299 ? 31.907 2.194 -21.061 1.00 81.12 299 ARG A O 1
ATOM 2165 N N . GLU A 1 300 ? 29.984 1.247 -21.748 1.00 83.75 300 GLU A N 1
ATOM 2166 C CA . GLU A 1 300 ? 29.130 1.718 -20.658 1.00 83.75 300 GLU A CA 1
ATOM 2167 C C . GLU A 1 300 ? 28.735 0.507 -19.805 1.00 83.75 300 GLU A C 1
ATOM 2169 O O . GLU A 1 300 ? 28.154 -0.434 -20.358 1.00 83.75 300 GLU A O 1
ATOM 2174 N N . PRO A 1 301 ? 29.054 0.485 -18.500 1.00 87.44 301 PRO A N 1
ATOM 2175 C CA . PRO A 1 301 ? 28.686 -0.629 -17.634 1.00 87.44 301 PRO A CA 1
ATOM 2176 C C . PRO A 1 301 ? 27.182 -0.727 -17.372 1.00 87.44 301 PRO A C 1
ATOM 2178 O O . PRO A 1 301 ? 26.711 -1.800 -16.999 1.00 87.44 301 PRO A O 1
ATOM 2181 N N . ILE A 1 302 ? 26.418 0.354 -17.551 1.00 90.56 302 ILE A N 1
ATOM 2182 C CA . ILE A 1 302 ? 24.984 0.361 -17.263 1.00 90.56 302 ILE A CA 1
ATOM 2183 C C . ILE A 1 302 ? 24.178 -0.200 -18.446 1.00 90.56 302 ILE A C 1
ATOM 2185 O O . ILE A 1 302 ? 24.223 0.306 -19.569 1.00 90.56 302 ILE A O 1
ATOM 2189 N N . THR A 1 303 ? 23.384 -1.232 -18.165 1.00 90.62 303 THR A N 1
ATOM 2190 C CA . THR A 1 303 ? 22.301 -1.726 -19.022 1.00 90.62 303 THR A CA 1
ATOM 2191 C C . THR A 1 303 ? 20.984 -1.086 -18.569 1.00 90.62 303 THR A C 1
ATOM 2193 O O . THR A 1 303 ? 20.525 -1.394 -17.465 1.00 90.62 303 THR A O 1
ATOM 2196 N N . PRO A 1 304 ? 20.359 -0.214 -19.381 1.00 90.31 304 PRO A N 1
ATOM 2197 C CA . PRO A 1 304 ? 19.126 0.468 -19.001 1.00 90.31 304 PRO A CA 1
ATOM 2198 C C . PRO A 1 304 ? 17.960 -0.491 -18.753 1.00 90.31 304 PRO A C 1
ATOM 2200 O O . PRO A 1 304 ? 17.845 -1.536 -19.397 1.00 90.31 304 PRO A O 1
ATOM 2203 N N . LEU A 1 305 ? 17.035 -0.081 -17.890 1.00 86.31 305 LEU A N 1
ATOM 2204 C CA . LEU A 1 305 ? 15.820 -0.810 -17.548 1.00 86.31 305 LEU A CA 1
ATOM 2205 C C . LEU A 1 305 ? 14.970 -1.108 -18.782 1.00 86.31 305 LEU A C 1
ATOM 2207 O O . LEU A 1 305 ? 14.451 -2.210 -18.905 1.00 86.31 305 LEU A O 1
ATOM 2211 N N . THR A 1 306 ? 14.897 -0.173 -19.730 1.00 88.75 306 THR A N 1
ATOM 2212 C CA . THR A 1 306 ? 14.215 -0.343 -21.027 1.00 88.75 306 THR A CA 1
ATOM 2213 C C . THR A 1 306 ? 14.731 -1.521 -21.863 1.00 88.75 306 THR A C 1
ATOM 2215 O O . THR A 1 306 ? 14.023 -1.977 -22.751 1.00 88.75 306 THR A O 1
ATOM 2218 N N . GLN A 1 307 ? 15.927 -2.050 -21.580 1.00 87.81 307 GLN A N 1
ATOM 2219 C CA . GLN A 1 307 ? 16.467 -3.262 -22.218 1.00 87.81 307 GLN A CA 1
ATOM 2220 C C . GLN A 1 307 ? 16.217 -4.540 -21.400 1.00 87.81 307 GLN A C 1
ATOM 2222 O O . GLN A 1 307 ? 16.615 -5.631 -21.809 1.00 87.81 307 GLN A O 1
ATOM 2227 N N . ARG A 1 308 ? 15.608 -4.408 -20.218 1.00 83.50 308 ARG A N 1
ATOM 2228 C CA . ARG A 1 308 ? 15.302 -5.496 -19.277 1.00 83.50 308 ARG A CA 1
ATOM 2229 C C . ARG A 1 308 ? 13.807 -5.703 -19.056 1.00 83.50 308 ARG A C 1
ATOM 2231 O O . ARG A 1 308 ? 13.430 -6.779 -18.608 1.00 83.50 308 ARG A O 1
ATOM 2238 N N . ILE A 1 309 ? 12.984 -4.699 -19.354 1.00 78.62 309 ILE A N 1
ATOM 2239 C CA . ILE A 1 309 ? 11.521 -4.779 -19.324 1.00 78.62 309 ILE A CA 1
ATOM 2240 C C . ILE A 1 309 ? 11.005 -5.028 -20.747 1.00 78.62 309 ILE A C 1
ATOM 2242 O O . ILE A 1 309 ? 11.380 -4.311 -21.673 1.00 78.62 309 ILE A O 1
ATOM 2246 N N . GLY A 1 310 ? 10.192 -6.069 -20.926 1.00 57.34 310 GLY A N 1
ATOM 2247 C CA . GLY A 1 310 ? 9.731 -6.573 -22.224 1.00 57.34 310 GLY A CA 1
ATOM 2248 C C . GLY A 1 310 ? 9.440 -8.060 -22.139 1.00 57.34 310 GLY A C 1
ATOM 2249 O O . GLY A 1 310 ? 9.788 -8.767 -23.107 1.00 57.34 310 GLY A O 1
#

Foldseek 3Di:
DDDDDQFDDDDPQWDQDPVRDIDGDDDDDFDDDVPHGPVVVNCCVPPPPVVVCCCCPPDCVNDPVVLVVVQVQLQQQLVQLQVCQVVVQFFWWFFQDAQDDPPDDGDDEDPVQWDWDQGPPVGTTITGTHHQADDDDDDDPPPCSVVLLVLLQCQLTAGGPNNRSNNIHGHQAFDDDDDDDDDPDDTRRPTAQEQFFDFQDWDFQFQLQVFFAADPPRADNHTHTDNGDGRLRRRSLSVRLAQDDPPPDDDPDDDPVPPVVVVVVNNSRRNHSHYRYDPVGHDPLQADDDPVNCVVCVDDRGDHVVNVGD

Organism: NCBI:txid145388

pLDDT: mean 80.32, std 20.64, range [22.47, 97.88]